Protein AF-A0A1I7JHZ3-F1 (afdb_monomer_lite)

Sequence (194 aa):
MNTFQPGDYYEDCFFHPCLCVAVDGEGGLTGISLIDGSSPRSCDIVRCGVRKLTLDEVILWKKKGPQNADHPWTPLPDKQWWWPRPVEGLNPAIALEFLFESSLNYLRNFAKAQLGDRIIGWYAAAGNFNDTGPGSPAEVSYQVRGSAASGSVRVEAVKEGRLWPIQSIHLTLEGRNEPLVFEGEKVRGCGRAG

Secondary structure (DSSP, 8-state):
-----TT-EEE-TT--EEEEEEE-TTSEEEEEETTT----EEEETTTS--EEE-HHHHHHHHHH--S---STTPPPGGG-TTS--SSTT--HHHHHHHHHHHHHHHHHHHTHHHH-SS-EEEESSPPEE--SSTT-EEEEEEEEE-SS-EEEEEEEEE-BTTB--EEEEEEEETT-SS-EEEEEEEE-------

Structure (mmCIF, N/CA/C/O backbone):
data_AF-A0A1I7JHZ3-F1
#
_entry.id   AF-A0A1I7JHZ3-F1
#
loop_
_atom_site.group_PDB
_atom_site.id
_atom_site.type_symbol
_atom_site.label_atom_id
_atom_site.label_alt_id
_atom_site.label_comp_id
_atom_site.label_asym_id
_atom_site.label_entity_id
_atom_site.label_seq_id
_atom_site.pdbx_PDB_ins_code
_atom_site.Cartn_x
_atom_site.Cartn_y
_atom_site.Cartn_z
_atom_site.occupancy
_atom_site.B_iso_or_equiv
_atom_site.auth_seq_id
_atom_site.auth_comp_id
_atom_site.auth_asym_id
_atom_site.auth_atom_id
_atom_site.pdbx_PDB_model_num
ATOM 1 N N . MET A 1 1 ? 30.077 4.891 -23.751 1.00 49.84 1 MET A N 1
ATOM 2 C CA . MET A 1 1 ? 29.010 5.167 -22.766 1.00 49.84 1 MET A CA 1
ATOM 3 C C . MET A 1 1 ? 27.763 4.454 -23.254 1.00 49.84 1 MET A C 1
ATOM 5 O O . MET A 1 1 ? 27.477 4.567 -24.438 1.00 49.84 1 MET A O 1
ATOM 9 N N . ASN A 1 2 ? 27.090 3.669 -22.410 1.00 57.28 2 ASN A N 1
ATOM 10 C CA . ASN A 1 2 ? 25.827 3.037 -22.799 1.00 57.28 2 ASN A CA 1
ATOM 11 C C . ASN A 1 2 ? 24.750 4.121 -22.870 1.00 57.28 2 ASN A C 1
ATOM 13 O O . ASN A 1 2 ? 24.298 4.610 -21.840 1.00 57.28 2 ASN A O 1
ATOM 17 N N . THR A 1 3 ? 24.396 4.525 -24.085 1.00 84.75 3 THR A N 1
ATOM 18 C CA . THR A 1 3 ? 23.360 5.525 -24.344 1.00 84.75 3 THR A CA 1
ATOM 19 C C . THR A 1 3 ? 21.977 4.926 -24.068 1.00 84.75 3 THR A C 1
ATOM 21 O O . THR A 1 3 ? 21.719 3.765 -24.408 1.00 84.75 3 THR A O 1
ATOM 24 N N . PHE A 1 4 ? 21.100 5.708 -23.438 1.00 92.75 4 PHE A N 1
ATOM 25 C CA . PHE A 1 4 ? 19.679 5.389 -23.294 1.00 92.75 4 PHE A CA 1
ATOM 26 C C . PHE A 1 4 ? 18.882 5.989 -24.452 1.00 92.75 4 PHE A C 1
ATOM 28 O O . PHE A 1 4 ? 19.218 7.062 -24.952 1.00 92.75 4 PHE A O 1
ATOM 35 N N . GLN A 1 5 ? 17.811 5.313 -24.846 1.00 94.88 5 GLN A N 1
ATOM 36 C CA . GLN A 1 5 ? 16.835 5.788 -25.821 1.00 94.88 5 GLN A CA 1
ATOM 37 C C . GLN A 1 5 ? 15.427 5.284 -25.465 1.00 94.88 5 GLN A C 1
ATOM 39 O O . GLN A 1 5 ? 15.298 4.283 -24.752 1.00 94.88 5 GLN A O 1
ATOM 44 N N . PRO A 1 6 ? 14.359 5.925 -25.977 1.00 96.62 6 PRO A N 1
ATOM 45 C CA . PRO A 1 6 ? 13.008 5.390 -25.848 1.00 96.62 6 PRO A CA 1
ATOM 46 C C . PRO A 1 6 ? 12.933 3.923 -26.295 1.00 96.62 6 PRO A C 1
ATOM 48 O O . PRO A 1 6 ? 13.485 3.550 -27.331 1.00 96.62 6 PRO A O 1
ATOM 51 N N . GLY A 1 7 ? 12.259 3.092 -25.501 1.00 96.50 7 GLY A N 1
ATOM 52 C CA . GLY A 1 7 ? 12.192 1.639 -25.684 1.00 96.50 7 GLY A CA 1
ATOM 53 C C . GLY A 1 7 ? 13.202 0.842 -24.853 1.00 96.50 7 GLY A C 1
ATOM 54 O O . GLY A 1 7 ? 13.005 -0.358 -24.666 1.00 96.50 7 GLY A O 1
ATOM 55 N N . ASP A 1 8 ? 14.245 1.480 -24.315 1.00 96.75 8 ASP A N 1
ATOM 56 C CA . ASP A 1 8 ? 15.147 0.828 -23.366 1.00 96.75 8 ASP A CA 1
ATOM 57 C C . ASP A 1 8 ? 14.474 0.577 -22.013 1.00 96.75 8 ASP A C 1
ATOM 59 O O . ASP A 1 8 ? 13.560 1.295 -21.600 1.00 96.75 8 ASP A O 1
ATOM 63 N N . TYR A 1 9 ? 14.995 -0.403 -21.277 1.00 96.25 9 TYR A N 1
ATOM 64 C CA . TYR A 1 9 ? 14.607 -0.657 -19.896 1.00 96.25 9 TYR A CA 1
ATOM 65 C C . TYR A 1 9 ? 15.661 -0.142 -18.925 1.00 96.25 9 TYR A C 1
ATOM 67 O O . TYR A 1 9 ? 16.864 -0.246 -19.186 1.00 96.25 9 TYR A O 1
ATOM 75 N N . TYR A 1 10 ? 15.220 0.378 -17.784 1.00 93.81 10 TYR A N 1
ATOM 76 C CA . TYR A 1 10 ? 16.121 0.838 -16.733 1.00 93.81 10 TYR A CA 1
ATOM 77 C C . TYR A 1 10 ? 15.567 0.587 -15.335 1.00 93.81 10 TYR A C 1
ATOM 79 O O . TYR A 1 10 ? 14.360 0.489 -15.141 1.00 93.81 10 TYR 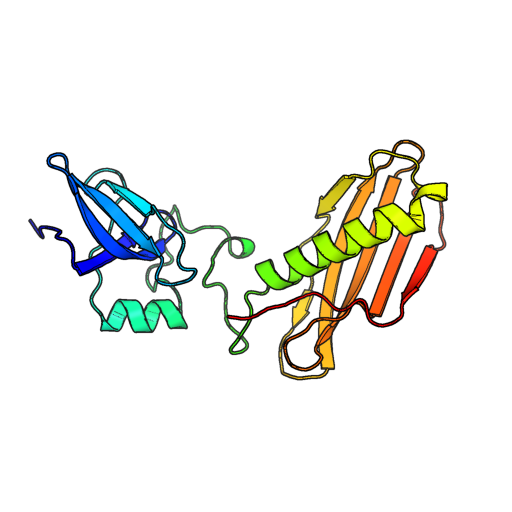A O 1
ATOM 87 N N . GLU A 1 11 ? 16.467 0.469 -14.368 1.00 91.06 11 GLU A N 1
ATOM 88 C CA . GLU A 1 11 ? 16.164 0.564 -12.946 1.00 91.06 11 GLU A CA 1
ATOM 89 C C . GLU A 1 11 ? 16.156 2.034 -12.537 1.00 91.06 11 GLU A C 1
ATOM 91 O O . GLU A 1 11 ? 17.136 2.742 -12.783 1.00 91.06 11 GLU A O 1
ATOM 96 N N . ASP A 1 12 ? 15.066 2.488 -11.923 1.00 90.00 12 ASP A N 1
ATOM 97 C CA . ASP A 1 12 ? 14.986 3.832 -11.357 1.00 90.00 12 ASP A CA 1
ATOM 98 C C . ASP A 1 12 ? 15.482 3.899 -9.902 1.00 90.00 12 ASP A C 1
ATOM 100 O O . ASP A 1 12 ? 15.822 2.890 -9.287 1.00 90.00 12 ASP A O 1
ATOM 104 N N . CYS A 1 13 ? 15.511 5.097 -9.317 1.00 85.00 13 CYS A N 1
ATOM 105 C CA . CYS A 1 13 ? 15.991 5.308 -7.947 1.00 85.00 13 CYS A CA 1
ATOM 106 C C . CYS A 1 13 ? 15.116 4.671 -6.847 1.00 85.00 13 CYS A C 1
ATOM 108 O O . CYS A 1 13 ? 15.518 4.649 -5.685 1.00 85.00 13 CYS A O 1
ATOM 110 N N . PHE A 1 14 ? 13.945 4.136 -7.198 1.00 81.12 14 PHE A N 1
ATOM 111 C CA . PHE A 1 14 ? 13.089 3.335 -6.320 1.00 81.12 14 PHE A CA 1
ATOM 112 C C . PHE A 1 14 ? 13.164 1.842 -6.664 1.00 81.12 14 PHE A C 1
ATOM 114 O O . PHE A 1 14 ? 12.346 1.049 -6.191 1.00 81.12 14 PHE A O 1
ATOM 121 N N . PHE A 1 15 ? 14.159 1.453 -7.462 1.00 84.88 15 PHE A N 1
ATOM 122 C CA . PHE A 1 15 ? 14.419 0.097 -7.915 1.00 84.88 15 PHE A CA 1
ATOM 123 C C . PHE A 1 15 ? 13.296 -0.491 -8.779 1.00 84.88 15 PHE A C 1
ATOM 125 O O . PHE A 1 15 ? 13.174 -1.708 -8.886 1.00 84.88 15 PHE A O 1
ATOM 132 N N . HIS A 1 16 ? 12.426 0.325 -9.382 1.00 88.88 16 HIS A N 1
ATOM 133 C CA . HIS A 1 16 ? 11.423 -0.180 -10.319 1.00 88.88 16 HIS A CA 1
ATOM 134 C C . HIS A 1 16 ? 12.082 -0.463 -11.676 1.00 88.88 16 HIS A C 1
ATOM 136 O O . HIS A 1 16 ? 12.762 0.418 -12.210 1.00 88.88 16 HIS A O 1
ATOM 142 N N . PRO A 1 17 ? 11.828 -1.627 -12.307 1.00 92.56 17 PRO A N 1
ATOM 143 C CA . PRO A 1 17 ? 12.058 -1.769 -13.735 1.00 92.56 17 PRO A CA 1
ATOM 144 C C . PRO A 1 17 ? 11.090 -0.850 -14.488 1.00 92.56 17 PRO A C 1
ATOM 146 O O . PRO A 1 17 ? 9.870 -0.962 -14.351 1.00 92.56 17 PRO A O 1
ATOM 149 N N . CYS A 1 18 ? 11.635 0.050 -15.292 1.00 95.12 18 CYS A N 1
ATOM 150 C CA . CYS A 1 18 ? 10.903 1.059 -16.038 1.00 95.12 18 CYS A CA 1
ATOM 151 C C . CYS A 1 18 ? 11.148 0.909 -17.542 1.00 95.12 18 CYS A C 1
ATOM 153 O O . CYS A 1 18 ? 12.258 0.593 -17.970 1.00 95.12 18 CYS A O 1
ATOM 155 N N . LEU A 1 19 ? 10.116 1.167 -18.346 1.00 97.31 19 LEU A N 1
ATOM 156 C CA . LEU A 1 19 ? 10.240 1.399 -19.785 1.00 97.31 19 LEU A CA 1
ATOM 157 C C . LEU A 1 19 ? 10.564 2.875 -20.015 1.00 97.31 19 LEU A C 1
ATOM 159 O O . LEU A 1 19 ? 9.779 3.736 -19.621 1.00 97.31 19 LEU A O 1
ATOM 163 N N . CYS A 1 20 ? 11.687 3.172 -20.662 1.00 97.06 20 CYS A N 1
ATOM 164 C CA . CYS A 1 20 ? 12.043 4.525 -21.070 1.00 97.06 20 CYS A CA 1
ATOM 165 C C . CYS A 1 20 ? 11.137 4.988 -22.216 1.00 97.06 20 CYS A C 1
ATOM 167 O O . CYS A 1 20 ? 11.019 4.313 -23.239 1.00 97.06 20 CYS A O 1
ATOM 169 N N . VAL A 1 21 ? 10.512 6.152 -22.050 1.00 97.69 21 VAL A N 1
ATOM 170 C CA . VAL A 1 21 ? 9.652 6.777 -23.066 1.00 97.69 21 VAL A CA 1
ATOM 171 C C . VAL A 1 21 ? 10.238 8.074 -23.617 1.00 97.69 21 VAL A C 1
ATOM 173 O O . VAL A 1 21 ? 9.894 8.463 -24.729 1.00 97.69 21 VAL A O 1
ATOM 176 N N . ALA A 1 22 ? 11.143 8.726 -22.882 1.00 96.25 22 ALA A N 1
ATOM 177 C CA . ALA A 1 22 ? 11.872 9.899 -23.351 1.00 96.25 22 ALA A CA 1
ATOM 178 C C . ALA A 1 22 ? 13.244 10.015 -22.673 1.00 96.25 22 ALA A C 1
ATOM 180 O O . ALA A 1 22 ? 13.414 9.601 -21.522 1.00 96.25 22 ALA A O 1
ATOM 181 N N . VAL A 1 23 ? 14.190 10.616 -23.396 1.00 95.06 23 VAL A N 1
ATOM 182 C CA . VAL A 1 23 ? 15.521 11.003 -22.912 1.00 95.06 23 VAL A CA 1
ATOM 183 C C . VAL A 1 23 ? 15.755 12.451 -23.332 1.00 95.06 23 VAL A C 1
ATOM 185 O O . VAL A 1 23 ? 15.556 12.775 -24.505 1.00 95.06 23 VAL A O 1
ATOM 188 N N . ASP A 1 24 ? 16.123 13.321 -22.396 1.00 92.19 24 ASP A N 1
ATOM 189 C CA . ASP A 1 24 ? 16.470 14.710 -22.701 1.00 92.19 24 ASP A CA 1
ATOM 190 C C . ASP A 1 24 ? 17.963 14.883 -23.043 1.00 92.19 24 ASP A C 1
ATOM 192 O O . ASP A 1 24 ? 18.763 13.948 -22.971 1.00 92.19 24 ASP A O 1
ATOM 196 N N . GLY A 1 25 ? 18.340 16.096 -23.460 1.00 87.12 25 GLY A N 1
ATOM 197 C CA . GLY A 1 25 ? 19.713 16.415 -23.862 1.00 87.12 25 GLY A CA 1
ATOM 198 C C . GLY A 1 25 ? 20.727 16.469 -22.714 1.00 87.12 25 GLY A C 1
ATOM 199 O O . GLY A 1 25 ? 21.926 16.506 -22.985 1.00 87.12 25 GLY A O 1
ATOM 200 N N . GLU A 1 26 ? 20.275 16.467 -21.458 1.00 88.44 26 GLU A N 1
ATOM 201 C CA . GLU A 1 26 ? 21.122 16.525 -20.260 1.00 88.44 26 GLU A CA 1
ATOM 202 C C . GLU A 1 26 ? 21.284 15.151 -19.588 1.00 88.44 26 GLU A C 1
ATOM 204 O O . GLU A 1 26 ? 22.097 14.999 -18.677 1.00 88.44 26 GLU A O 1
ATOM 209 N N . GLY A 1 27 ? 20.577 14.127 -20.079 1.00 87.50 27 GLY A N 1
ATOM 210 C CA . GLY A 1 27 ? 20.618 12.767 -19.546 1.00 87.50 27 GLY A CA 1
ATOM 211 C C . GLY A 1 27 ? 19.488 12.448 -18.565 1.00 87.50 27 GLY A C 1
ATOM 212 O O . GLY A 1 27 ? 19.557 11.435 -17.865 1.00 87.50 27 GLY A O 1
ATOM 213 N N . GLY A 1 28 ? 18.443 13.272 -18.519 1.00 93.31 28 GLY A N 1
ATOM 214 C CA . GLY A 1 28 ? 17.194 12.965 -17.841 1.00 93.31 28 GLY A CA 1
ATOM 215 C C . GLY A 1 28 ? 16.392 11.914 -18.606 1.00 93.31 28 GLY A C 1
ATOM 216 O O . GLY A 1 28 ? 16.159 12.005 -19.811 1.00 93.31 28 GLY A O 1
ATOM 217 N N . LEU A 1 29 ? 15.965 10.887 -17.884 1.00 95.38 29 LEU A N 1
ATOM 218 C CA . LEU A 1 29 ? 15.098 9.811 -18.333 1.00 95.38 29 LEU A CA 1
ATOM 219 C C . LEU A 1 29 ? 13.681 10.061 -17.834 1.00 95.38 29 LEU A C 1
ATOM 221 O O . LEU A 1 29 ? 13.464 10.366 -16.661 1.00 95.38 29 LEU A O 1
ATOM 225 N N . THR A 1 30 ? 12.710 9.840 -18.712 1.00 96.19 30 THR A N 1
ATOM 226 C CA . THR A 1 30 ? 11.304 9.677 -18.341 1.00 96.19 30 THR A CA 1
ATOM 227 C C . THR A 1 30 ? 10.868 8.267 -18.696 1.00 96.19 30 THR A C 1
ATOM 229 O O . THR A 1 30 ? 11.100 7.808 -19.818 1.00 96.19 30 THR A O 1
ATOM 232 N N . GLY A 1 31 ? 10.209 7.587 -17.762 1.00 96.31 31 GLY A N 1
ATOM 233 C CA . GLY A 1 31 ? 9.723 6.232 -17.978 1.00 96.31 31 GLY A CA 1
ATOM 234 C C . GLY A 1 31 ? 8.396 5.910 -17.313 1.00 96.31 31 GLY A C 1
ATOM 235 O O . GLY A 1 31 ? 7.788 6.733 -16.628 1.00 96.31 31 GLY A O 1
ATOM 236 N N . ILE A 1 32 ? 7.962 4.676 -17.545 1.00 95.56 32 ILE A N 1
ATOM 237 C CA . ILE A 1 32 ? 6.761 4.069 -16.973 1.00 95.56 32 ILE A CA 1
ATOM 238 C C . ILE A 1 32 ? 7.197 2.840 -16.182 1.00 95.56 32 ILE A C 1
ATOM 240 O O . ILE A 1 32 ? 7.886 1.971 -16.719 1.00 95.56 32 ILE A O 1
ATOM 244 N N . SER A 1 33 ? 6.776 2.747 -14.925 1.00 92.94 33 SER A N 1
ATOM 245 C CA . SER A 1 33 ? 7.031 1.580 -14.082 1.00 92.94 33 SER A CA 1
ATOM 246 C C . SER A 1 33 ? 6.331 0.340 -14.646 1.00 92.94 33 SER A C 1
ATOM 248 O O . SER A 1 33 ? 5.120 0.330 -14.862 1.00 92.94 33 SER A O 1
ATOM 250 N N . LEU A 1 34 ? 7.082 -0.744 -14.840 1.00 90.00 34 LEU A N 1
ATOM 251 C CA . LEU A 1 34 ? 6.558 -2.029 -15.321 1.00 90.00 34 LEU A CA 1
ATOM 252 C C . LEU A 1 34 ? 5.958 -2.897 -14.201 1.00 90.00 34 LEU A C 1
ATOM 254 O O . LEU A 1 34 ? 5.494 -4.017 -14.463 1.00 90.00 34 LEU A O 1
ATOM 258 N N . ILE A 1 35 ? 5.976 -2.385 -12.967 1.00 84.81 35 ILE A N 1
ATOM 259 C CA . ILE A 1 35 ? 5.404 -3.022 -11.778 1.00 84.81 35 ILE A CA 1
ATOM 260 C C . ILE A 1 35 ? 3.952 -2.597 -11.581 1.00 84.81 35 ILE A C 1
ATOM 262 O O . ILE A 1 35 ? 3.077 -3.453 -11.514 1.00 84.81 35 ILE A O 1
ATOM 266 N N . ASP A 1 36 ? 3.705 -1.290 -11.527 1.00 82.75 36 ASP A N 1
ATOM 267 C CA . ASP A 1 36 ? 2.416 -0.693 -11.152 1.00 82.75 36 ASP A CA 1
ATOM 268 C C . ASP A 1 36 ? 1.860 0.290 -12.198 1.00 82.75 36 ASP A C 1
ATOM 270 O O . ASP A 1 36 ? 0.781 0.844 -12.011 1.00 82.75 36 ASP A O 1
ATOM 274 N N . GLY A 1 37 ? 2.581 0.525 -13.300 1.00 86.81 37 GLY A N 1
ATOM 275 C CA . GLY A 1 37 ? 2.173 1.468 -14.342 1.00 86.81 37 GLY A CA 1
ATOM 276 C C . GLY A 1 37 ? 2.347 2.945 -13.976 1.00 86.81 37 GLY A C 1
ATOM 277 O O . GLY A 1 37 ? 1.937 3.801 -14.760 1.00 86.81 37 GLY A O 1
ATOM 278 N N . SER A 1 38 ? 2.946 3.275 -12.823 1.00 83.62 38 SER A N 1
ATOM 279 C CA . SER A 1 38 ? 3.166 4.670 -12.421 1.00 83.62 38 SER A CA 1
ATOM 280 C C . SER A 1 38 ? 4.043 5.427 -13.430 1.00 83.62 38 SER A C 1
ATOM 282 O O . SER A 1 38 ? 5.017 4.895 -13.969 1.00 83.62 38 SER A O 1
ATOM 284 N N . SER A 1 39 ? 3.664 6.676 -13.709 1.00 90.81 39 SER A N 1
ATOM 285 C CA . SER A 1 39 ? 4.286 7.576 -14.686 1.00 90.81 39 SER A CA 1
ATOM 286 C C . SER A 1 39 ? 3.978 9.041 -14.316 1.00 90.81 39 SER A C 1
ATOM 288 O O . SER A 1 39 ? 2.871 9.298 -13.836 1.00 90.81 39 SER A O 1
ATOM 290 N N . PRO A 1 40 ? 4.894 10.005 -14.543 1.00 91.25 40 PRO A N 1
ATOM 291 C CA . PRO A 1 40 ? 6.250 9.810 -15.054 1.00 91.25 40 PRO A CA 1
ATOM 292 C C . PRO A 1 40 ? 7.212 9.312 -13.966 1.00 91.25 40 PRO A C 1
ATOM 294 O O . PRO A 1 40 ? 7.228 9.816 -12.844 1.00 91.25 40 PRO A O 1
ATOM 297 N N . ARG A 1 41 ? 8.056 8.337 -14.313 1.00 90.31 41 ARG A N 1
ATOM 298 C CA . ARG A 1 41 ? 9.219 7.926 -13.513 1.00 90.31 41 ARG A CA 1
ATOM 299 C C . ARG A 1 41 ? 10.433 8.695 -14.015 1.00 90.31 41 ARG A C 1
ATOM 301 O O . ARG A 1 41 ? 11.023 8.317 -15.024 1.00 90.31 41 ARG A O 1
ATOM 308 N N . SER A 1 42 ? 10.767 9.799 -13.356 1.00 91.38 42 SER A N 1
ATOM 309 C CA . SER A 1 42 ? 11.887 10.659 -13.754 1.00 91.38 42 SER A CA 1
ATOM 310 C C . SER A 1 42 ? 13.169 10.292 -13.008 1.00 91.38 42 SER A C 1
ATOM 312 O O . SER A 1 42 ? 13.165 10.187 -11.783 1.00 91.38 42 SER A O 1
ATOM 314 N N . CYS A 1 43 ? 14.268 10.103 -13.736 1.00 92.00 43 CYS A N 1
ATOM 315 C CA . CYS A 1 43 ? 15.600 9.842 -13.180 1.00 92.00 43 CYS A CA 1
ATOM 316 C C . CYS A 1 43 ? 16.687 10.457 -14.058 1.00 92.00 43 CYS A C 1
ATOM 318 O O . CYS A 1 43 ? 16.443 10.759 -15.214 1.00 92.00 43 CYS A O 1
ATOM 320 N N . ASP A 1 44 ? 17.894 10.602 -13.530 1.00 91.19 44 ASP A N 1
ATOM 321 C CA . ASP A 1 44 ? 19.044 11.152 -14.247 1.00 91.19 44 ASP A CA 1
ATOM 322 C C . ASP A 1 44 ? 20.143 10.089 -14.383 1.00 91.19 44 ASP A C 1
ATOM 324 O O . ASP A 1 44 ? 20.470 9.400 -13.409 1.00 91.19 44 ASP A O 1
ATOM 328 N N . ILE A 1 45 ? 20.715 9.957 -15.587 1.00 87.88 45 ILE A N 1
ATOM 329 C CA . ILE A 1 45 ? 21.741 8.949 -15.907 1.00 87.88 45 ILE A CA 1
ATOM 330 C C . ILE A 1 45 ? 22.958 9.036 -14.979 1.00 87.88 45 ILE A C 1
ATOM 332 O O . ILE A 1 45 ? 23.530 8.013 -14.604 1.00 87.88 45 ILE A O 1
ATOM 336 N N . VAL A 1 46 ? 23.351 10.247 -14.596 1.00 83.69 46 VAL A N 1
ATOM 337 C CA . VAL A 1 46 ? 24.563 10.518 -13.821 1.00 83.69 46 VAL A CA 1
ATOM 338 C C . VAL A 1 46 ? 24.269 10.554 -12.323 1.00 83.69 46 VAL A C 1
ATOM 340 O O . VAL A 1 46 ? 25.058 10.049 -11.527 1.00 83.69 46 VAL A O 1
ATOM 343 N N . ARG A 1 47 ? 23.144 11.150 -11.918 1.00 84.56 47 ARG A N 1
ATOM 344 C CA . ARG A 1 47 ? 22.844 11.456 -10.509 1.00 84.56 47 ARG A CA 1
ATOM 345 C C . ARG A 1 47 ? 22.046 10.372 -9.802 1.00 84.56 47 ARG A C 1
ATOM 347 O O . ARG A 1 47 ? 22.156 10.253 -8.586 1.00 84.56 47 ARG A O 1
ATOM 354 N N . CYS A 1 48 ? 21.235 9.606 -10.529 1.00 83.19 48 CYS A N 1
ATOM 355 C CA . CYS A 1 48 ? 20.344 8.613 -9.927 1.00 83.19 48 CYS A CA 1
ATOM 356 C C . CYS A 1 48 ? 20.921 7.194 -9.935 1.00 83.19 48 CYS A C 1
ATOM 358 O O . CYS A 1 48 ? 20.259 6.286 -9.446 1.00 83.19 48 CYS A O 1
ATOM 360 N N . GLY A 1 49 ? 22.125 6.991 -10.486 1.00 78.06 49 GLY A N 1
ATOM 361 C CA . GLY A 1 49 ? 22.743 5.664 -10.566 1.00 78.06 49 GLY A CA 1
ATOM 362 C C . GLY A 1 49 ? 21.916 4.665 -11.380 1.00 78.06 49 GLY A C 1
ATOM 363 O O . GLY A 1 49 ? 21.991 3.466 -11.127 1.00 78.06 49 GLY A O 1
ATOM 364 N N . VAL A 1 50 ? 21.107 5.155 -12.328 1.00 87.81 50 VAL A N 1
ATOM 365 C CA . VAL A 1 50 ? 20.215 4.311 -13.128 1.00 87.81 50 VAL A CA 1
ATOM 366 C C . VAL A 1 50 ? 20.998 3.256 -13.891 1.00 87.81 50 VAL A C 1
ATOM 368 O O . VAL A 1 50 ? 22.041 3.511 -14.501 1.00 87.81 50 VAL A O 1
ATOM 371 N N . ARG A 1 51 ? 20.446 2.047 -13.892 1.00 88.88 51 ARG A N 1
ATOM 372 C CA . ARG A 1 51 ? 21.060 0.892 -14.531 1.00 88.88 51 ARG A CA 1
ATOM 373 C C . ARG A 1 51 ? 20.216 0.448 -15.706 1.00 88.88 51 ARG A C 1
ATOM 375 O O . ARG A 1 51 ? 19.026 0.195 -15.551 1.00 88.88 51 ARG A O 1
ATOM 382 N N . LYS A 1 52 ? 20.830 0.307 -16.880 1.00 92.12 52 LYS A N 1
ATOM 383 C CA . LYS A 1 52 ? 20.154 -0.285 -18.038 1.00 92.12 52 LYS A CA 1
ATOM 3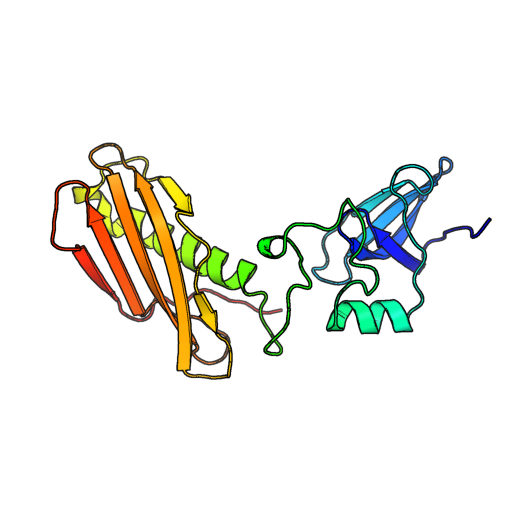84 C C . LYS A 1 52 ? 19.859 -1.759 -17.754 1.00 92.12 52 LYS A C 1
ATOM 386 O O . LYS A 1 52 ? 20.732 -2.472 -17.258 1.00 92.12 52 LYS A O 1
ATOM 391 N N . LEU A 1 53 ? 18.642 -2.189 -18.066 1.00 92.44 53 LEU A N 1
ATOM 392 C CA . LEU A 1 53 ? 18.168 -3.557 -17.878 1.00 92.44 53 LEU A CA 1
ATOM 393 C C . LEU A 1 53 ? 17.984 -4.243 -19.232 1.00 92.44 53 LEU A C 1
ATOM 395 O O . LEU A 1 53 ? 17.593 -3.624 -20.222 1.00 92.44 53 LEU A O 1
ATOM 399 N N . THR A 1 54 ? 18.220 -5.546 -19.261 1.00 93.81 54 THR A N 1
ATOM 400 C CA . THR A 1 54 ? 17.748 -6.427 -20.333 1.00 93.81 54 THR A CA 1
ATOM 401 C C . THR A 1 54 ? 16.281 -6.804 -20.114 1.00 93.81 54 THR A C 1
ATOM 403 O O . THR A 1 54 ? 15.757 -6.713 -19.002 1.00 93.81 54 THR A O 1
ATOM 406 N N . LEU A 1 55 ? 15.604 -7.271 -21.167 1.00 92.19 55 LEU A N 1
ATOM 407 C CA . LEU A 1 55 ? 14.231 -7.773 -21.045 1.00 92.19 55 LEU A CA 1
ATOM 408 C C . LEU A 1 55 ? 14.139 -8.950 -20.056 1.00 92.19 55 LEU A C 1
ATOM 410 O O . LEU A 1 55 ? 13.211 -9.002 -19.249 1.00 92.19 55 LEU A O 1
ATOM 414 N N . ASP A 1 56 ? 15.115 -9.859 -20.076 1.00 91.56 56 ASP A N 1
ATOM 415 C CA . ASP A 1 56 ? 15.158 -11.001 -19.160 1.00 91.56 56 ASP A CA 1
ATOM 416 C C . ASP A 1 56 ? 15.297 -10.550 -17.702 1.00 91.56 56 ASP A C 1
ATOM 418 O O . ASP A 1 56 ? 14.596 -11.061 -16.826 1.00 91.56 56 ASP A O 1
ATOM 422 N N . GLU A 1 57 ? 16.134 -9.542 -17.436 1.00 89.44 57 GLU A N 1
ATOM 423 C CA . GLU A 1 57 ? 16.231 -8.931 -16.108 1.00 89.44 57 GLU A CA 1
ATOM 424 C C . GLU A 1 57 ? 14.923 -8.270 -15.692 1.00 89.44 57 GLU A C 1
ATOM 426 O O . GLU A 1 57 ? 14.480 -8.488 -14.571 1.00 89.44 57 GLU A O 1
ATOM 431 N N . VAL A 1 58 ? 14.261 -7.523 -16.578 1.00 89.50 58 VAL A N 1
ATOM 432 C CA . VAL A 1 58 ? 12.951 -6.920 -16.289 1.00 89.50 58 VAL A CA 1
ATOM 433 C C . VAL A 1 58 ? 11.931 -7.987 -15.903 1.00 89.50 58 VAL A C 1
ATOM 435 O O . VAL A 1 58 ? 11.238 -7.837 -14.897 1.00 89.50 58 VAL A O 1
ATOM 438 N N . ILE A 1 59 ? 11.842 -9.079 -16.668 1.00 85.00 59 ILE A N 1
ATOM 439 C CA . ILE A 1 59 ? 10.924 -10.192 -16.388 1.00 85.00 59 ILE A CA 1
ATOM 440 C C . ILE A 1 59 ? 11.272 -10.850 -15.051 1.00 85.00 59 ILE A C 1
ATOM 442 O O . ILE A 1 59 ? 10.377 -11.153 -14.256 1.00 85.00 59 ILE A O 1
ATOM 446 N N . LEU A 1 60 ? 12.562 -11.062 -14.788 1.00 81.75 60 LEU A N 1
ATOM 447 C CA . LEU A 1 60 ? 13.042 -11.643 -13.542 1.00 81.75 60 LEU A CA 1
ATOM 448 C C . LEU A 1 60 ? 12.738 -10.735 -12.349 1.00 81.75 60 LEU A C 1
ATOM 450 O O . LEU A 1 60 ? 12.223 -11.211 -11.344 1.00 81.75 60 LEU A O 1
ATOM 454 N N . TRP A 1 61 ? 12.992 -9.436 -12.458 1.00 82.81 61 TRP A N 1
ATOM 455 C CA . TRP A 1 61 ? 12.794 -8.446 -11.400 1.00 82.81 61 TRP A CA 1
ATOM 456 C C . TRP A 1 61 ? 11.322 -8.219 -11.125 1.00 82.81 61 TRP A C 1
ATOM 458 O O . TRP A 1 61 ? 10.885 -8.245 -9.973 1.00 82.81 61 TRP A O 1
ATOM 468 N N . LYS A 1 62 ? 10.517 -8.164 -12.188 1.00 76.25 62 LYS A N 1
ATOM 469 C CA . LYS A 1 62 ? 9.065 -8.204 -12.085 1.00 76.25 62 LYS A CA 1
ATOM 470 C C . LYS A 1 62 ? 8.572 -9.449 -11.362 1.00 76.25 62 LYS A C 1
ATOM 472 O O . LYS A 1 62 ? 7.433 -9.400 -10.922 1.00 76.25 62 LYS A O 1
ATOM 477 N N . LYS A 1 63 ? 9.374 -10.507 -11.162 1.00 72.12 63 LYS A N 1
ATOM 478 C CA . LYS A 1 63 ? 9.040 -11.707 -10.363 1.00 72.12 63 LYS A CA 1
ATOM 479 C C . LYS A 1 63 ? 9.758 -11.822 -9.012 1.00 72.12 63 LYS A C 1
ATOM 481 O O . LYS A 1 63 ? 9.177 -12.374 -8.086 1.00 72.12 63 LYS A O 1
ATOM 486 N N . LYS A 1 64 ? 10.993 -11.340 -8.887 1.00 71.38 64 LYS A N 1
ATOM 487 C CA . LYS A 1 64 ? 11.880 -11.615 -7.741 1.00 71.38 64 LYS A CA 1
ATOM 488 C C . LYS A 1 64 ? 12.493 -10.369 -7.096 1.00 71.38 64 LYS A C 1
ATOM 490 O O . LYS A 1 64 ? 13.213 -10.511 -6.118 1.00 71.38 64 LYS A O 1
ATOM 495 N N . GLY A 1 65 ? 12.226 -9.181 -7.637 1.00 76.69 65 GLY A N 1
ATOM 496 C CA . GLY A 1 65 ? 12.904 -7.948 -7.239 1.00 76.69 65 GLY A CA 1
ATOM 497 C C . GLY A 1 65 ? 14.303 -7.768 -7.830 1.00 76.69 65 GLY A C 1
ATOM 498 O O . GLY A 1 65 ? 14.822 -8.687 -8.481 1.00 76.69 65 GLY A O 1
ATOM 499 N N . PRO A 1 66 ? 14.912 -6.590 -7.605 1.00 76.31 66 PRO A N 1
ATOM 500 C CA . PRO A 1 66 ? 16.306 -6.319 -7.920 1.00 76.31 66 PRO A CA 1
ATOM 501 C C . PRO A 1 66 ? 17.220 -7.316 -7.201 1.00 76.31 66 PRO A C 1
ATOM 503 O O . PRO A 1 66 ? 17.079 -7.576 -6.010 1.00 76.31 66 PRO A O 1
ATOM 506 N N . GLN A 1 67 ? 18.159 -7.908 -7.940 1.00 63.56 67 GLN A N 1
ATOM 507 C CA . GLN A 1 67 ? 19.053 -8.953 -7.417 1.00 63.56 67 GLN A CA 1
ATOM 508 C C . GLN A 1 67 ? 20.275 -8.386 -6.668 1.00 63.56 67 GLN A C 1
ATOM 510 O O . GLN A 1 67 ? 20.969 -9.135 -5.992 1.00 63.56 67 GLN A O 1
ATOM 515 N N . ASN A 1 68 ? 20.510 -7.071 -6.746 1.00 64.50 68 ASN A N 1
ATOM 516 C CA . ASN A 1 68 ? 21.609 -6.373 -6.070 1.00 64.50 68 ASN A CA 1
ATOM 517 C C . ASN A 1 68 ? 21.086 -5.555 -4.875 1.00 64.50 68 ASN A C 1
ATOM 519 O O . ASN A 1 68 ? 21.301 -4.349 -4.797 1.00 64.50 68 ASN A O 1
ATOM 523 N N . ALA A 1 69 ? 20.359 -6.201 -3.958 1.00 58.78 69 ALA A N 1
ATOM 524 C CA . ALA A 1 69 ? 19.762 -5.538 -2.793 1.00 58.78 69 ALA A CA 1
ATOM 525 C C . ALA A 1 69 ? 20.786 -5.085 -1.727 1.00 58.78 69 ALA A C 1
ATOM 527 O O . ALA A 1 69 ? 20.409 -4.393 -0.783 1.00 58.78 69 ALA A O 1
ATOM 528 N N . ASP A 1 70 ? 22.077 -5.383 -1.899 1.00 58.09 70 ASP A N 1
ATOM 529 C CA . ASP A 1 70 ? 23.173 -4.924 -1.028 1.00 58.09 70 ASP A CA 1
ATOM 530 C C . ASP A 1 70 ? 23.609 -3.473 -1.331 1.00 58.09 70 ASP A C 1
ATOM 532 O O . ASP A 1 70 ? 24.784 -3.113 -1.236 1.00 58.09 70 ASP A O 1
ATOM 536 N N . HIS A 1 71 ? 22.671 -2.617 -1.740 1.00 62.28 71 HIS A N 1
ATOM 537 C CA . HIS A 1 71 ? 22.922 -1.202 -1.983 1.00 62.28 71 HIS A CA 1
ATOM 538 C C . HIS A 1 71 ? 22.590 -0.380 -0.722 1.00 62.28 71 HIS A C 1
ATOM 540 O O . HIS A 1 71 ? 21.550 -0.603 -0.105 1.00 62.28 71 HIS A O 1
ATOM 546 N N . PRO A 1 72 ? 23.404 0.622 -0.331 1.00 62.22 72 PRO A N 1
ATOM 547 C CA . PRO A 1 72 ? 23.134 1.442 0.858 1.00 62.22 72 PRO A CA 1
ATOM 548 C C . PRO A 1 72 ? 21.816 2.231 0.787 1.00 62.22 72 PRO A C 1
ATOM 550 O O . PRO A 1 72 ? 21.344 2.732 1.803 1.00 62.22 72 PRO A O 1
ATOM 553 N N . TRP A 1 73 ? 21.218 2.327 -0.403 1.00 61.59 73 TRP A N 1
ATOM 554 C CA . TRP A 1 73 ? 19.936 2.988 -0.646 1.00 61.59 73 TRP A CA 1
ATOM 555 C C . TRP A 1 73 ? 18.764 2.012 -0.813 1.00 61.59 73 TRP A C 1
ATOM 557 O O . TRP A 1 73 ? 17.667 2.441 -1.161 1.00 61.59 73 TRP A O 1
ATOM 567 N N . THR A 1 74 ? 18.975 0.710 -0.590 1.00 65.06 74 THR A N 1
ATOM 568 C CA . THR A 1 74 ? 17.899 -0.285 -0.593 1.00 65.06 74 THR A CA 1
ATOM 569 C C . THR A 1 74 ? 16.842 0.107 0.451 1.00 65.06 74 THR A C 1
ATOM 571 O O . THR A 1 74 ? 17.192 0.303 1.619 1.00 65.06 74 THR A O 1
ATOM 574 N N . PRO A 1 75 ? 15.554 0.242 0.075 1.00 62.19 75 PRO A N 1
ATOM 575 C CA . PRO A 1 75 ? 14.494 0.579 1.013 1.00 62.19 75 PRO A CA 1
ATOM 576 C C . PRO A 1 75 ? 14.413 -0.451 2.140 1.00 62.19 75 PRO A C 1
ATOM 578 O O . PRO A 1 75 ? 14.740 -1.624 1.944 1.00 62.19 75 PRO A O 1
ATOM 581 N N . LEU A 1 76 ? 13.926 -0.029 3.310 1.00 57.41 76 LEU A N 1
ATOM 582 C CA . LEU A 1 76 ? 13.582 -0.963 4.383 1.00 57.41 76 LEU A CA 1
ATOM 583 C C . LEU A 1 76 ? 12.647 -2.067 3.844 1.00 57.41 76 LEU A C 1
ATOM 585 O O . LEU A 1 76 ? 11.862 -1.783 2.937 1.00 57.41 76 LEU A O 1
ATOM 589 N N . PRO A 1 77 ? 12.719 -3.303 4.370 1.00 59.88 77 PRO A N 1
ATOM 590 C CA . PRO A 1 77 ? 11.902 -4.438 3.932 1.00 59.88 77 PRO A CA 1
ATOM 591 C C . PRO A 1 77 ? 10.425 -4.139 3.634 1.00 59.88 77 PRO A C 1
ATOM 593 O O . PRO A 1 77 ? 9.893 -4.562 2.615 1.00 59.88 77 PRO A O 1
ATOM 596 N N . ASP A 1 78 ? 9.777 -3.350 4.485 1.00 51.81 78 ASP A N 1
ATOM 597 C CA . ASP A 1 78 ? 8.373 -2.932 4.399 1.00 51.81 78 ASP A CA 1
ATOM 598 C C . ASP A 1 78 ? 8.078 -1.918 3.277 1.00 51.81 78 ASP A C 1
ATOM 600 O O . ASP A 1 78 ? 6.922 -1.688 2.932 1.00 51.81 78 ASP A O 1
ATOM 604 N N . LYS A 1 79 ? 9.119 -1.328 2.685 1.00 57.41 79 LYS A N 1
ATOM 605 C CA . LYS A 1 79 ? 9.055 -0.350 1.587 1.00 57.41 79 LYS A CA 1
ATOM 606 C C . LYS A 1 79 ? 9.533 -0.911 0.251 1.00 57.41 79 LYS A C 1
ATOM 608 O O . LYS A 1 79 ? 9.520 -0.205 -0.756 1.00 57.41 79 LYS A O 1
ATOM 613 N N . GLN A 1 80 ? 9.976 -2.164 0.228 1.00 70.50 80 GLN A N 1
ATOM 614 C CA . GLN A 1 80 ? 10.388 -2.835 -0.995 1.00 70.50 80 GLN A CA 1
ATOM 615 C C . GLN A 1 80 ? 9.144 -3.345 -1.722 1.00 70.50 80 GLN A C 1
ATOM 617 O O . GLN A 1 80 ? 8.468 -4.254 -1.243 1.00 70.50 80 GLN A O 1
ATOM 622 N N . TRP A 1 81 ? 8.871 -2.835 -2.929 1.00 69.44 81 TRP A N 1
ATOM 623 C CA . TRP A 1 81 ? 7.792 -3.379 -3.774 1.00 69.44 81 TRP A CA 1
ATOM 624 C C . TRP A 1 81 ? 8.015 -4.868 -4.124 1.00 69.44 81 TRP A C 1
ATOM 626 O O . TRP A 1 81 ? 7.102 -5.544 -4.597 1.00 69.44 81 TRP A O 1
ATOM 636 N N . TRP A 1 82 ? 9.228 -5.379 -3.879 1.00 71.44 82 TRP A N 1
ATOM 637 C CA . TRP A 1 82 ? 9.685 -6.739 -4.146 1.00 71.44 82 TRP A CA 1
ATOM 638 C C . TRP A 1 82 ? 9.927 -7.617 -2.908 1.00 71.44 82 TRP A C 1
ATOM 640 O O . TRP A 1 82 ? 10.440 -8.729 -3.067 1.00 71.44 82 TRP A O 1
ATOM 650 N N . TRP A 1 83 ? 9.566 -7.157 -1.703 1.00 58.41 83 TRP A N 1
ATOM 651 C CA . TRP A 1 83 ? 9.570 -7.987 -0.487 1.00 58.41 83 TRP A CA 1
ATOM 652 C C . TRP A 1 83 ? 8.794 -9.302 -0.737 1.00 58.41 83 TRP A C 1
ATOM 654 O O . TRP A 1 83 ? 7.888 -9.297 -1.581 1.00 58.41 83 TRP A O 1
ATOM 664 N N . PRO A 1 84 ? 9.187 -10.453 -0.136 1.00 51.06 84 PRO A N 1
ATOM 665 C CA . PRO A 1 84 ? 9.005 -11.759 -0.744 1.00 51.06 84 PRO A CA 1
ATOM 666 C C . PRO A 1 84 ? 7.545 -12.006 -1.082 1.00 51.06 84 PRO A C 1
ATOM 668 O O . PRO A 1 84 ? 6.639 -11.660 -0.328 1.00 51.06 84 PRO A O 1
ATOM 671 N N . ARG A 1 85 ? 7.348 -12.622 -2.246 1.00 50.50 85 ARG A N 1
ATOM 672 C CA . ARG A 1 85 ? 6.048 -13.053 -2.748 1.00 50.50 85 ARG A CA 1
ATOM 673 C C . ARG A 1 85 ? 5.808 -14.478 -2.277 1.00 50.50 85 ARG A C 1
ATOM 675 O O . ARG A 1 85 ? 6.273 -15.397 -2.951 1.00 50.50 85 ARG A O 1
ATOM 682 N N . PRO A 1 86 ? 5.113 -14.705 -1.152 1.00 42.25 86 PRO A N 1
ATOM 683 C CA . PRO A 1 86 ? 4.680 -16.051 -0.824 1.00 42.25 86 PRO A CA 1
ATOM 684 C C . PRO A 1 86 ? 3.659 -16.565 -1.852 1.00 42.25 86 PRO A C 1
ATOM 686 O O . PRO A 1 86 ? 3.596 -17.771 -2.065 1.00 42.25 86 PRO A O 1
ATOM 689 N N . VAL A 1 87 ? 2.908 -15.691 -2.546 1.00 49.47 87 VAL A N 1
ATOM 690 C CA . VAL A 1 87 ? 1.870 -16.095 -3.513 1.00 49.47 87 VAL A CA 1
ATOM 691 C C . VAL A 1 87 ? 1.697 -15.061 -4.631 1.00 49.47 87 VAL A C 1
ATOM 693 O O . VAL A 1 87 ? 1.912 -13.862 -4.449 1.00 49.47 87 VAL A O 1
ATOM 696 N N . GLU A 1 88 ? 1.295 -15.535 -5.808 1.00 44.38 88 GLU A N 1
ATOM 697 C CA . GLU A 1 88 ? 0.788 -14.728 -6.916 1.00 44.38 88 GLU A CA 1
ATOM 698 C C . GLU A 1 88 ? -0.418 -13.880 -6.451 1.00 44.38 88 GLU A C 1
ATOM 700 O O . GLU A 1 88 ? -1.491 -14.417 -6.180 1.00 44.38 88 GLU A O 1
ATOM 705 N N . GLY A 1 89 ? -0.256 -12.552 -6.356 1.00 49.66 89 GLY A N 1
ATOM 706 C CA . GLY A 1 89 ? -1.401 -11.638 -6.465 1.00 49.66 89 GLY A CA 1
ATOM 707 C C . GLY A 1 89 ? -1.548 -10.458 -5.501 1.00 49.66 89 GLY A C 1
ATOM 708 O O . GLY A 1 89 ? -2.391 -9.621 -5.798 1.00 49.66 89 GLY A O 1
ATOM 709 N N . LEU A 1 90 ? -0.787 -10.295 -4.413 1.00 52.97 90 LEU A N 1
ATOM 710 C CA . LEU A 1 90 ? -0.886 -9.060 -3.610 1.00 52.97 90 LEU A CA 1
ATOM 711 C C . LEU A 1 90 ? 0.387 -8.772 -2.807 1.00 52.97 90 LEU A C 1
ATOM 713 O O . LEU A 1 90 ? 0.926 -9.656 -2.148 1.00 52.97 90 LEU A O 1
ATOM 717 N N . ASN A 1 91 ? 0.849 -7.519 -2.846 1.00 60.38 91 ASN A N 1
ATOM 718 C CA . ASN A 1 91 ? 1.887 -7.023 -1.943 1.00 60.38 91 ASN A CA 1
ATOM 719 C C . ASN A 1 91 ? 1.297 -6.963 -0.516 1.00 60.38 91 ASN A C 1
ATOM 721 O O . ASN A 1 91 ? 0.281 -6.284 -0.338 1.00 60.38 91 ASN A O 1
ATOM 725 N N . PRO A 1 92 ? 1.903 -7.624 0.491 1.00 64.25 92 PRO A N 1
ATOM 726 C CA . PRO A 1 92 ? 1.453 -7.561 1.881 1.00 64.25 92 PRO A CA 1
ATOM 727 C C . PRO A 1 92 ? 1.291 -6.131 2.399 1.00 64.25 92 PRO A C 1
ATOM 729 O O . PRO A 1 92 ? 0.311 -5.844 3.075 1.00 64.25 92 PRO A O 1
ATOM 732 N N . ALA A 1 93 ? 2.193 -5.216 2.033 1.00 64.75 93 ALA A N 1
ATOM 733 C CA . ALA A 1 93 ? 2.101 -3.813 2.428 1.00 64.75 93 ALA A CA 1
ATOM 734 C C . ALA A 1 93 ? 0.838 -3.155 1.855 1.00 64.75 93 ALA A C 1
ATOM 736 O O . ALA A 1 93 ? 0.099 -2.508 2.587 1.00 64.75 93 ALA A O 1
ATOM 737 N N . ILE A 1 94 ? 0.534 -3.412 0.578 1.00 69.06 94 ILE A N 1
ATOM 738 C CA . ILE A 1 94 ? -0.688 -2.920 -0.071 1.00 69.06 94 ILE A CA 1
ATOM 739 C C . ILE A 1 94 ? -1.929 -3.529 0.592 1.00 69.06 94 ILE A C 1
ATOM 741 O O . ILE A 1 94 ? -2.893 -2.820 0.863 1.00 69.06 94 ILE A O 1
ATOM 745 N N . ALA A 1 95 ? -1.922 -4.832 0.885 1.00 72.44 95 ALA A N 1
ATOM 746 C CA . ALA A 1 95 ? -3.042 -5.495 1.549 1.00 72.44 95 ALA A CA 1
ATOM 747 C C . ALA A 1 95 ? -3.301 -4.921 2.951 1.00 72.44 95 ALA A C 1
ATOM 749 O O . ALA A 1 95 ? -4.442 -4.624 3.298 1.00 72.44 95 ALA A O 1
ATOM 750 N N . LEU A 1 96 ? -2.240 -4.740 3.741 1.00 78.50 96 LEU A N 1
ATOM 751 C CA . LEU A 1 96 ? -2.309 -4.171 5.084 1.00 78.50 96 LEU A CA 1
ATOM 752 C C . LEU A 1 96 ? -2.740 -2.699 5.056 1.00 78.50 96 LEU A C 1
ATOM 754 O O . LEU A 1 96 ? -3.533 -2.292 5.901 1.00 78.50 96 LEU A O 1
ATOM 758 N N . GLU A 1 97 ? -2.299 -1.931 4.058 1.00 79.38 97 GLU A N 1
ATOM 759 C CA . GLU A 1 97 ? -2.730 -0.548 3.847 1.00 79.38 97 GLU A CA 1
ATOM 760 C C . GLU A 1 97 ? -4.206 -0.452 3.464 1.00 79.38 97 GLU A C 1
ATOM 762 O O . GLU A 1 97 ? -4.948 0.336 4.051 1.00 79.38 97 GLU A O 1
ATOM 767 N N . PHE A 1 98 ? -4.678 -1.324 2.571 1.00 79.81 98 PHE A N 1
ATOM 768 C CA . PHE A 1 98 ? -6.104 -1.423 2.270 1.00 79.81 98 PHE A CA 1
ATOM 769 C C . PHE A 1 98 ? -6.931 -1.799 3.496 1.00 79.81 98 PHE A C 1
ATOM 771 O O . PHE A 1 98 ? -8.016 -1.240 3.684 1.00 79.81 98 PHE A O 1
ATOM 778 N N . LEU A 1 99 ? -6.447 -2.734 4.319 1.00 84.88 99 LEU A N 1
ATOM 779 C CA . LEU A 1 99 ? -7.119 -3.118 5.558 1.00 84.88 99 LEU A CA 1
ATOM 780 C C . LEU A 1 99 ? -7.195 -1.940 6.527 1.00 84.88 99 LEU A C 1
ATOM 782 O O . LEU A 1 99 ? -8.288 -1.656 7.010 1.00 84.88 99 LEU A O 1
ATOM 786 N N . PHE A 1 100 ? -6.088 -1.224 6.735 1.00 87.56 100 PHE A N 1
ATOM 787 C CA . PHE A 1 100 ? -6.022 -0.025 7.572 1.00 87.56 100 PHE A CA 1
ATOM 788 C C . PHE A 1 100 ? -6.993 1.071 7.109 1.00 87.56 100 PHE A C 1
ATOM 790 O O . PHE A 1 100 ? -7.790 1.567 7.904 1.00 87.56 100 PHE A O 1
ATOM 797 N N . GLU A 1 101 ? -6.973 1.440 5.827 1.00 86.56 101 GLU A N 1
ATOM 798 C CA . GLU A 1 101 ? -7.837 2.506 5.307 1.00 86.56 101 GLU A CA 1
ATOM 799 C C . GLU A 1 101 ? -9.317 2.107 5.340 1.00 86.56 101 GLU A C 1
ATOM 801 O O . GLU A 1 101 ? -10.186 2.899 5.723 1.00 86.56 101 GLU A O 1
ATOM 806 N N . SER A 1 102 ? -9.625 0.857 4.980 1.00 87.44 102 SER A N 1
ATOM 807 C CA . SER A 1 102 ? -11.000 0.348 5.001 1.00 87.44 102 SER A CA 1
ATOM 808 C C . SER A 1 102 ? -11.548 0.305 6.425 1.00 87.44 102 SER A C 1
ATOM 810 O O . SER A 1 102 ? -12.668 0.764 6.669 1.00 87.44 102 SER A O 1
ATOM 812 N N . SER A 1 103 ? -10.758 -0.189 7.382 1.00 89.69 103 SER A N 1
ATOM 813 C CA . SER A 1 103 ? -11.168 -0.266 8.781 1.00 89.69 103 SER A CA 1
ATOM 814 C C . SER A 1 103 ? -11.258 1.111 9.431 1.00 89.69 103 SER A C 1
ATOM 816 O O . SER A 1 103 ? -12.192 1.356 10.190 1.00 89.69 103 SER A O 1
ATOM 818 N N . LEU A 1 104 ? -10.356 2.045 9.117 1.00 90.06 104 LEU A N 1
ATOM 819 C CA . LEU A 1 104 ? -10.405 3.412 9.637 1.00 90.06 104 LEU A CA 1
ATOM 820 C C . LEU A 1 104 ? -11.631 4.171 9.115 1.00 90.06 104 LEU A C 1
ATOM 822 O O . LEU A 1 104 ? -12.305 4.857 9.887 1.00 90.06 104 LEU A O 1
ATOM 826 N N . ASN A 1 105 ? -11.966 4.019 7.832 1.00 88.88 105 ASN A N 1
ATOM 827 C CA . ASN A 1 105 ? -13.195 4.579 7.267 1.00 88.88 105 ASN A CA 1
ATOM 828 C C . ASN A 1 105 ? -14.448 3.994 7.917 1.00 88.88 105 ASN A C 1
ATOM 830 O O . ASN A 1 105 ? -15.394 4.731 8.197 1.00 88.88 105 ASN A O 1
ATOM 834 N N . TYR A 1 106 ? -14.440 2.697 8.217 1.00 87.25 106 TYR A N 1
ATOM 835 C CA . TYR A 1 106 ? -15.528 2.067 8.954 1.00 87.25 106 TYR A CA 1
ATOM 836 C C . TYR A 1 106 ? -15.648 2.623 10.384 1.00 87.25 106 TYR A C 1
ATOM 838 O O . TYR A 1 106 ? -16.719 3.059 10.816 1.00 87.25 106 TYR A O 1
ATOM 846 N N . LEU A 1 107 ? -14.520 2.694 11.095 1.00 87.81 107 LEU A N 1
ATOM 847 C CA . LEU A 1 107 ? -14.416 3.190 12.466 1.00 87.81 107 LEU A CA 1
ATOM 848 C C . LEU A 1 107 ? -14.912 4.637 12.599 1.00 87.81 107 LEU A C 1
ATOM 850 O O . LEU A 1 107 ? -15.586 4.964 13.575 1.00 87.81 107 LEU A O 1
ATOM 854 N N . ARG A 1 108 ? -14.631 5.492 11.604 1.00 89.12 108 ARG A N 1
ATOM 855 C CA . ARG A 1 108 ? -15.089 6.893 11.554 1.00 89.12 108 ARG A CA 1
ATOM 856 C C . ARG A 1 108 ? -16.607 7.037 11.649 1.00 89.12 108 ARG A C 1
ATOM 858 O O . ARG A 1 108 ? -17.083 8.020 12.210 1.00 89.12 108 ARG A O 1
ATOM 865 N N . ASN A 1 109 ? -17.350 6.068 11.121 1.00 84.56 109 ASN A N 1
ATOM 866 C CA . ASN A 1 109 ? -18.807 6.061 11.181 1.00 84.56 109 ASN A CA 1
ATOM 867 C C . ASN A 1 109 ? -19.308 5.386 12.461 1.00 84.56 109 ASN A C 1
ATOM 869 O O . ASN A 1 109 ? -20.160 5.934 13.156 1.00 84.56 109 ASN A O 1
ATOM 873 N N . PHE A 1 110 ? -18.762 4.213 12.786 1.00 82.56 110 PHE A N 1
ATOM 874 C CA . PHE A 1 110 ? -19.273 3.372 13.867 1.00 82.56 110 PHE A CA 1
ATOM 875 C C . PHE A 1 110 ? -18.895 3.873 15.268 1.00 82.56 110 PHE A C 1
ATOM 877 O O . PHE A 1 110 ? -19.738 3.917 16.160 1.00 82.56 110 PHE A O 1
ATOM 884 N N . ALA A 1 111 ? -17.643 4.288 15.468 1.00 86.50 111 ALA A N 1
ATOM 885 C CA . ALA A 1 111 ? -17.120 4.671 16.780 1.00 86.50 111 ALA A CA 1
ATOM 886 C C . ALA A 1 111 ? -17.179 6.186 17.033 1.00 86.50 111 ALA A C 1
ATOM 888 O O . ALA A 1 111 ? -16.518 6.697 17.941 1.00 86.50 111 ALA A O 1
ATOM 889 N N . LYS A 1 112 ? -17.957 6.929 16.234 1.00 89.44 112 LYS A N 1
ATOM 890 C CA . LYS A 1 112 ? -18.070 8.389 16.350 1.00 89.44 112 LYS A CA 1
ATOM 891 C C . LYS A 1 112 ? -18.561 8.822 17.734 1.00 89.44 112 LYS A C 1
ATOM 893 O O . LYS A 1 112 ? -18.073 9.808 18.276 1.00 89.44 112 LYS A O 1
ATOM 898 N N . ALA A 1 113 ? -19.487 8.072 18.332 1.00 90.25 113 ALA A N 1
ATOM 899 C CA . ALA A 1 113 ? -20.003 8.368 19.668 1.00 90.25 113 ALA A CA 1
ATOM 900 C C . ALA A 1 113 ? -18.932 8.231 20.768 1.00 90.25 113 ALA A C 1
ATOM 902 O O . ALA A 1 113 ? -19.034 8.881 21.805 1.00 90.25 113 ALA A O 1
ATOM 903 N N . GLN A 1 114 ? -17.913 7.396 20.552 1.00 92.69 114 GLN A N 1
ATOM 904 C CA . GLN A 1 114 ? -16.872 7.102 21.534 1.00 92.69 114 GLN A CA 1
ATOM 905 C C . GLN A 1 114 ? -15.599 7.918 21.305 1.00 92.69 114 GLN A C 1
ATOM 907 O O . GLN A 1 114 ? -14.998 8.390 22.264 1.00 92.69 114 GLN A O 1
ATOM 912 N N . LEU A 1 115 ? -15.188 8.093 20.048 1.00 92.31 115 LEU A N 1
ATOM 913 C CA . LEU A 1 115 ? -13.968 8.817 19.683 1.00 92.31 115 LEU A CA 1
ATOM 914 C C . LEU A 1 115 ? -14.223 10.304 19.398 1.00 92.31 115 LEU A C 1
ATOM 916 O O . LEU A 1 115 ? -13.296 11.106 19.498 1.00 92.31 115 LEU A O 1
ATOM 920 N N . GLY A 1 116 ? -15.459 10.699 19.090 1.00 92.31 116 GLY A N 1
ATOM 921 C CA . GLY A 1 116 ? -15.810 12.060 18.690 1.00 92.31 116 GLY A CA 1
ATOM 922 C C . GLY A 1 116 ? -15.539 12.333 17.208 1.00 92.31 116 GLY A C 1
ATOM 923 O O . GLY A 1 116 ? -15.622 11.443 16.362 1.00 92.31 116 GLY A O 1
ATOM 924 N N . ASP A 1 117 ? -15.226 13.586 16.880 1.00 91.62 117 ASP A N 1
ATOM 925 C CA . ASP A 1 117 ? -14.911 14.022 15.519 1.00 91.62 117 ASP A CA 1
ATOM 926 C C . ASP A 1 117 ? -13.405 13.923 15.218 1.00 91.62 117 ASP A C 1
ATOM 928 O O . ASP A 1 117 ? -12.576 13.699 16.102 1.00 91.62 117 ASP A O 1
ATOM 932 N N . ARG A 1 118 ? -13.041 14.137 13.944 1.00 90.50 118 ARG A N 1
ATOM 933 C CA . ARG A 1 118 ? -11.646 14.201 13.458 1.00 90.50 118 ARG A CA 1
ATOM 934 C C . ARG A 1 118 ? -10.819 12.959 13.813 1.00 90.50 118 ARG A C 1
ATOM 936 O O . ARG A 1 118 ? -9.665 13.072 14.214 1.00 90.50 118 ARG A O 1
ATOM 943 N N . ILE A 1 119 ? -11.413 11.783 13.630 1.00 92.25 119 ILE A N 1
ATOM 944 C CA . ILE A 1 119 ? -10.756 10.502 13.892 1.00 92.25 119 ILE A CA 1
ATOM 945 C C . ILE A 1 119 ? -9.610 10.290 12.892 1.00 92.25 119 ILE A C 1
ATOM 947 O O . ILE A 1 119 ? -9.823 10.134 11.681 1.00 92.25 119 ILE A O 1
ATOM 951 N N . ILE A 1 120 ? -8.395 10.275 13.430 1.00 91.81 120 ILE A N 1
ATOM 952 C CA . ILE A 1 120 ? -7.143 9.971 12.735 1.00 91.81 120 ILE A CA 1
ATOM 953 C C . ILE A 1 120 ? -6.570 8.655 13.263 1.00 91.81 120 ILE A C 1
ATOM 955 O O . ILE A 1 120 ? -6.795 8.306 14.423 1.00 91.81 120 ILE A O 1
ATOM 959 N N . GLY A 1 121 ? -5.831 7.936 12.420 1.00 88.81 121 GLY A N 1
ATOM 960 C CA . GLY A 1 121 ? -5.143 6.706 12.799 1.00 88.81 121 GLY A CA 1
ATOM 961 C C . GLY A 1 121 ? -3.718 6.665 12.259 1.00 88.81 121 GLY A C 1
ATOM 962 O O . GLY A 1 121 ? -3.411 7.343 11.280 1.00 88.81 121 GLY A O 1
ATOM 963 N N . TRP A 1 122 ? -2.849 5.903 12.915 1.00 89.19 122 TRP A N 1
ATOM 964 C CA . TRP A 1 122 ? -1.468 5.671 12.487 1.00 89.19 122 TRP A CA 1
ATOM 965 C C . TRP A 1 122 ? -0.984 4.301 12.961 1.00 89.19 122 TRP A C 1
ATOM 967 O O . TRP A 1 122 ? -1.410 3.811 14.008 1.00 89.19 122 TRP A O 1
ATOM 977 N N . TYR A 1 123 ? -0.089 3.674 12.200 1.00 77.31 123 TYR A N 1
ATOM 978 C CA . TYR A 1 123 ? 0.407 2.334 12.512 1.00 77.31 123 TYR A CA 1
ATOM 979 C C . TYR A 1 123 ? 1.085 2.268 13.879 1.00 77.31 123 TYR A C 1
ATOM 981 O O . TYR A 1 123 ? 1.904 3.119 14.230 1.00 77.31 123 TYR A O 1
ATOM 989 N N . ALA A 1 124 ? 0.738 1.229 14.638 1.00 67.69 124 ALA A N 1
ATOM 990 C CA . ALA A 1 124 ? 1.373 0.917 15.913 1.00 67.69 124 ALA A CA 1
ATOM 991 C C . ALA A 1 124 ? 2.504 -0.110 15.740 1.00 67.69 124 ALA A C 1
ATOM 993 O O . ALA A 1 124 ? 3.496 -0.058 16.460 1.00 67.69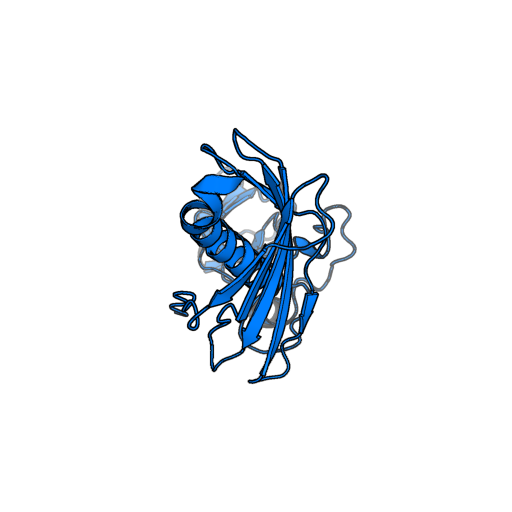 124 ALA A O 1
ATOM 994 N N . ALA A 1 125 ? 2.345 -1.035 14.787 1.00 63.59 125 ALA A N 1
ATOM 995 C CA . ALA A 1 125 ? 3.298 -2.089 14.454 1.00 63.59 125 ALA A CA 1
ATOM 996 C C . ALA A 1 125 ? 3.082 -2.573 13.008 1.00 63.59 125 ALA A C 1
ATOM 998 O O . ALA A 1 125 ? 2.039 -2.300 12.408 1.00 63.59 125 ALA A O 1
ATOM 999 N N . ALA A 1 126 ? 4.054 -3.313 12.465 1.00 61.72 126 ALA A N 1
ATOM 1000 C CA . ALA A 1 126 ? 3.863 -4.060 11.226 1.00 61.72 126 ALA A CA 1
ATOM 1001 C C . ALA A 1 126 ? 2.732 -5.087 11.424 1.00 61.72 126 ALA A C 1
ATOM 1003 O O . ALA A 1 126 ? 2.732 -5.823 12.410 1.00 61.72 126 ALA A O 1
ATOM 1004 N N . GLY A 1 127 ? 1.748 -5.095 10.523 1.00 73.81 127 GLY A N 1
ATOM 1005 C CA . GLY A 1 127 ? 0.672 -6.085 10.542 1.00 73.81 127 GLY A CA 1
ATOM 1006 C C . GLY A 1 127 ? 1.171 -7.491 10.203 1.00 73.81 127 GLY A C 1
ATOM 1007 O O . GLY A 1 127 ? 2.258 -7.665 9.653 1.00 73.81 127 GLY A O 1
ATOM 1008 N N . ASN A 1 128 ? 0.352 -8.497 10.499 1.00 80.00 128 ASN A N 1
ATOM 1009 C CA . ASN A 1 128 ? 0.602 -9.873 10.088 1.00 80.00 128 ASN A CA 1
ATOM 1010 C C . ASN A 1 128 ? -0.152 -10.163 8.793 1.00 80.00 128 ASN A C 1
ATOM 1012 O O . ASN A 1 128 ? -1.347 -9.905 8.683 1.00 80.00 128 ASN A O 1
ATOM 1016 N N . PHE A 1 129 ? 0.529 -10.735 7.809 1.00 79.69 129 PHE A N 1
ATOM 1017 C CA . PHE A 1 129 ? -0.085 -11.107 6.542 1.00 79.69 129 PHE A CA 1
ATOM 1018 C C . PHE A 1 129 ? 0.474 -12.447 6.080 1.00 79.69 129 PHE A C 1
ATOM 1020 O O . PHE A 1 129 ? 1.682 -12.576 5.880 1.00 79.69 129 PHE A O 1
ATOM 1027 N N . ASN A 1 130 ? -0.398 -13.440 5.911 1.00 79.25 130 ASN A N 1
ATOM 1028 C CA . ASN A 1 130 ? -0.004 -14.764 5.452 1.00 79.25 130 ASN A CA 1
ATOM 1029 C C . ASN A 1 130 ? -0.953 -15.264 4.366 1.00 79.25 130 ASN A C 1
ATOM 1031 O O . ASN A 1 130 ? -1.976 -15.876 4.663 1.00 79.25 130 ASN A O 1
ATOM 1035 N N . ASP A 1 131 ? -0.601 -15.018 3.109 1.00 74.62 131 ASP A N 1
ATOM 1036 C CA . ASP A 1 131 ? -1.315 -15.577 1.970 1.00 74.62 131 ASP A CA 1
ATOM 1037 C C . ASP A 1 131 ? -0.758 -16.969 1.646 1.00 74.62 131 ASP A C 1
ATOM 1039 O O . ASP A 1 131 ? 0.410 -17.122 1.318 1.00 74.62 131 ASP A O 1
ATOM 1043 N N . THR A 1 132 ? -1.596 -17.986 1.760 1.00 78.56 132 THR A N 1
ATOM 1044 C CA . THR A 1 132 ? -1.361 -19.388 1.391 1.00 78.56 132 THR A CA 1
ATOM 1045 C C . THR A 1 132 ? -2.551 -19.946 0.603 1.00 78.56 132 THR A C 1
ATOM 1047 O O . THR A 1 132 ? -2.570 -21.129 0.267 1.00 78.56 132 THR A O 1
ATOM 1050 N N . GLY A 1 133 ? -3.540 -19.101 0.278 1.00 73.19 133 GLY A N 1
ATOM 1051 C CA . GLY A 1 133 ? -4.778 -19.481 -0.399 1.00 73.19 133 GLY A CA 1
ATOM 1052 C C . GLY A 1 133 ? -6.050 -18.963 0.289 1.00 73.19 133 GLY A C 1
ATOM 1053 O O . GLY A 1 133 ? -5.997 -18.140 1.201 1.00 73.19 133 GLY A O 1
ATOM 1054 N N . PRO A 1 134 ? -7.238 -19.393 -0.167 1.00 80.38 134 PRO A N 1
ATOM 1055 C CA . PRO A 1 134 ? -8.502 -19.066 0.494 1.00 80.38 134 PRO A CA 1
ATOM 1056 C C . PRO A 1 134 ? -8.481 -19.444 1.983 1.00 80.38 134 PRO A C 1
ATOM 1058 O O . PRO A 1 134 ? -8.007 -20.520 2.337 1.00 80.38 134 PRO A O 1
ATOM 1061 N N . GLY A 1 135 ? -9.003 -18.573 2.849 1.00 82.88 135 GLY A N 1
ATOM 1062 C CA . GLY A 1 135 ? -8.965 -18.759 4.305 1.00 82.88 135 GLY A CA 1
ATOM 1063 C C . GLY A 1 135 ? -7.713 -18.200 4.991 1.00 82.88 135 GLY A C 1
ATOM 1064 O O . GLY A 1 135 ? -7.635 -18.209 6.216 1.00 82.88 135 GLY A O 1
ATOM 1065 N N . SER A 1 136 ? -6.751 -17.683 4.228 1.00 85.50 136 SER A N 1
ATOM 1066 C CA . SER A 1 136 ? -5.569 -17.014 4.765 1.00 85.50 136 SER A CA 1
ATOM 1067 C C . SER A 1 136 ? -5.903 -15.824 5.668 1.00 85.50 136 SER A C 1
ATOM 1069 O O . SER A 1 136 ? -6.733 -15.001 5.275 1.00 85.50 136 SER A O 1
ATOM 1071 N N . PRO A 1 137 ? -5.252 -15.690 6.837 1.00 88.88 137 PRO A N 1
ATOM 1072 C CA . PRO A 1 137 ? -5.479 -14.575 7.742 1.00 88.88 137 PRO A CA 1
ATOM 1073 C C . PRO A 1 137 ? -4.599 -13.363 7.405 1.00 88.88 137 PRO A C 1
ATOM 1075 O O . PRO A 1 137 ? -3.444 -13.488 6.983 1.00 88.88 137 PRO A O 1
ATOM 1078 N N . ALA A 1 138 ? -5.147 -12.181 7.658 1.00 88.06 138 ALA A N 1
ATOM 1079 C CA . ALA A 1 138 ? -4.419 -10.925 7.723 1.00 88.06 138 ALA A CA 1
ATOM 1080 C C . ALA A 1 138 ? -4.867 -10.135 8.955 1.00 88.06 138 ALA A C 1
ATOM 1082 O O . ALA A 1 138 ? -6.038 -10.154 9.330 1.00 88.06 138 ALA A O 1
ATOM 1083 N N . GLU A 1 139 ? -3.930 -9.430 9.570 1.00 89.81 139 GLU A N 1
ATOM 1084 C CA . GLU A 1 139 ? -4.158 -8.629 10.760 1.00 89.81 139 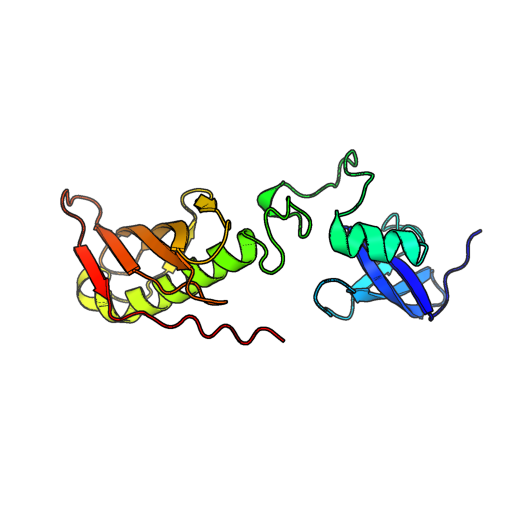GLU A CA 1
ATOM 1085 C C . GLU A 1 139 ? -3.388 -7.316 10.672 1.00 89.81 139 GLU A C 1
ATOM 1087 O O . GLU A 1 139 ? -2.203 -7.296 10.335 1.00 89.81 139 GLU A O 1
ATOM 1092 N N . VAL A 1 140 ? -4.039 -6.216 11.040 1.00 88.94 140 VAL A N 1
ATOM 1093 C CA . VAL A 1 140 ? -3.381 -4.919 11.206 1.00 88.94 140 VAL A CA 1
ATOM 1094 C C . VAL A 1 140 ? -3.718 -4.323 12.566 1.00 88.94 140 VAL A C 1
ATOM 1096 O O . VAL A 1 140 ? -4.848 -4.427 13.044 1.00 88.94 140 VAL A O 1
ATOM 1099 N N . SER A 1 141 ? -2.722 -3.691 13.187 1.00 90.12 141 SER A N 1
ATOM 1100 C CA . SER A 1 141 ? -2.875 -2.969 14.449 1.00 90.12 141 SER A CA 1
ATOM 1101 C C . SER A 1 141 ? -2.410 -1.523 14.306 1.00 90.12 141 SER A C 1
ATOM 1103 O O . SER A 1 141 ? -1.308 -1.243 13.826 1.00 90.12 141 SER A O 1
ATOM 1105 N N . TYR A 1 142 ? -3.245 -0.587 14.743 1.00 90.88 142 TYR A N 1
ATOM 1106 C CA . TYR A 1 142 ? -2.979 0.845 14.649 1.00 90.88 142 TYR A CA 1
ATOM 1107 C C . TYR A 1 142 ? -3.520 1.596 15.863 1.00 90.88 142 TYR A C 1
ATOM 1109 O O . TYR A 1 142 ? -4.397 1.120 16.576 1.00 90.88 142 TYR A O 1
ATOM 1117 N N . GLN A 1 143 ? -2.969 2.775 16.121 1.00 93.19 143 GLN A N 1
ATOM 1118 C CA . GLN A 1 143 ? -3.500 3.705 17.110 1.00 93.19 143 GLN A CA 1
ATOM 1119 C C . GLN A 1 143 ? -4.523 4.622 16.453 1.00 93.19 143 GLN A C 1
ATOM 1121 O O . GLN A 1 143 ? -4.417 4.931 15.264 1.00 93.19 143 GLN A O 1
ATOM 1126 N N . VAL A 1 144 ? -5.493 5.080 17.238 1.00 94.44 144 VAL A N 1
ATOM 1127 C CA . VAL A 1 144 ? -6.493 6.060 16.823 1.00 94.44 144 VAL A CA 1
ATOM 1128 C C . VAL A 1 144 ? -6.648 7.165 17.845 1.00 94.44 144 VAL A C 1
ATOM 1130 O O . VAL A 1 144 ? -6.513 6.968 19.053 1.00 94.44 144 VAL A O 1
ATOM 1133 N N . ARG A 1 145 ? -7.001 8.345 17.346 1.00 95.50 145 ARG A N 1
ATOM 1134 C CA . ARG A 1 145 ? -7.359 9.495 18.167 1.00 95.50 145 ARG A CA 1
ATOM 1135 C C . ARG A 1 145 ? -8.492 10.258 17.510 1.00 95.50 145 ARG A C 1
ATOM 1137 O O . ARG A 1 145 ? -8.389 10.635 16.345 1.00 95.50 145 ARG A O 1
ATOM 1144 N N . GLY A 1 146 ? -9.548 10.501 18.270 1.00 94.69 146 GLY A N 1
ATOM 1145 C CA . GLY A 1 146 ? -10.572 11.482 17.939 1.00 94.69 146 GLY A CA 1
ATOM 1146 C C . GLY A 1 146 ? -10.574 12.635 18.941 1.00 94.69 146 GLY A C 1
ATOM 1147 O O . GLY A 1 146 ? -9.692 12.751 19.796 1.00 94.69 146 GLY A O 1
ATOM 1148 N N . SER A 1 147 ? -11.556 13.525 18.820 1.00 94.94 147 SER A N 1
ATOM 1149 C CA . SER A 1 147 ? -11.686 14.699 19.686 1.00 94.94 147 SER A CA 1
ATOM 1150 C C . SER A 1 147 ? -12.064 14.373 21.134 1.00 94.94 147 SER A C 1
ATOM 1152 O O . SER A 1 147 ? -11.828 15.203 22.006 1.00 94.94 147 SER A O 1
ATOM 1154 N N . ALA A 1 148 ? -12.674 13.210 21.386 1.00 93.94 148 ALA A N 1
ATOM 1155 C CA . ALA A 1 148 ? -13.168 12.810 22.705 1.00 93.94 148 ALA A CA 1
ATOM 1156 C C . ALA A 1 148 ? -12.293 11.748 23.388 1.00 93.94 148 ALA A C 1
ATOM 1158 O O . ALA A 1 148 ? -12.216 11.731 24.614 1.00 93.94 148 ALA A O 1
ATOM 1159 N N . ALA A 1 149 ? -11.642 10.870 22.618 1.00 94.81 149 ALA A N 1
ATOM 1160 C CA . ALA A 1 149 ? -10.839 9.774 23.157 1.00 94.81 149 ALA A CA 1
ATOM 1161 C C . ALA A 1 149 ? -9.759 9.283 22.177 1.00 94.81 149 ALA A C 1
ATOM 1163 O O . ALA A 1 149 ? -9.800 9.555 20.972 1.00 94.81 149 ALA A O 1
ATOM 1164 N N . SER A 1 150 ? -8.819 8.512 22.716 1.00 95.31 150 SER A N 1
ATOM 1165 C CA . SER A 1 150 ? -7.778 7.760 22.008 1.00 95.31 150 SER A CA 1
ATOM 1166 C C . SER A 1 150 ? -7.866 6.274 22.347 1.00 95.31 150 SER A C 1
ATOM 1168 O O . SER A 1 150 ? -8.497 5.876 23.330 1.00 95.31 150 SER A O 1
ATOM 1170 N N . GLY A 1 151 ? -7.260 5.441 21.509 1.00 94.25 151 GLY A N 1
ATOM 1171 C CA . GLY A 1 151 ? -7.240 4.003 21.717 1.00 94.25 151 GLY A CA 1
ATOM 1172 C C . GLY A 1 151 ? -6.401 3.263 20.689 1.00 94.25 151 GLY A C 1
ATOM 1173 O O . GLY A 1 151 ? -5.886 3.851 19.738 1.00 94.25 151 GLY A O 1
ATOM 1174 N N . SER A 1 152 ? -6.318 1.952 20.866 1.00 93.44 152 SER A N 1
ATOM 1175 C CA . SER A 1 152 ? -5.735 1.036 19.896 1.00 93.44 152 SER A CA 1
ATOM 1176 C C . SER A 1 152 ? -6.828 0.291 19.141 1.00 93.44 152 SER A C 1
ATOM 1178 O O . SER A 1 152 ? -7.915 0.034 19.661 1.00 93.44 152 SER A O 1
ATOM 1180 N N . VAL A 1 153 ? -6.538 -0.048 17.892 1.00 93.19 153 VAL A N 1
ATOM 1181 C CA . VAL A 1 153 ? -7.414 -0.830 17.030 1.00 93.19 153 VAL A CA 1
ATOM 1182 C C . VAL A 1 153 ? -6.656 -2.038 16.518 1.00 93.19 153 VAL A C 1
ATOM 1184 O O . VAL A 1 153 ? -5.540 -1.901 16.019 1.00 93.19 153 VAL A O 1
ATOM 1187 N N . ARG A 1 154 ? -7.289 -3.206 16.612 1.00 92.38 154 ARG A N 1
ATOM 1188 C CA . ARG A 1 154 ? -6.856 -4.448 15.971 1.00 92.38 154 ARG A CA 1
ATOM 1189 C C . ARG A 1 154 ? -7.926 -4.887 14.984 1.00 92.38 154 ARG A C 1
ATOM 1191 O O . ARG A 1 154 ? -9.109 -4.881 15.314 1.00 92.38 154 ARG A O 1
ATOM 1198 N N . VAL A 1 155 ? -7.514 -5.237 13.776 1.00 91.62 155 VAL A N 1
ATOM 1199 C CA . VAL A 1 155 ? -8.410 -5.621 12.683 1.00 91.62 155 VAL A CA 1
ATOM 1200 C C . VAL A 1 155 ? -7.985 -6.971 12.166 1.00 91.62 155 VAL A C 1
ATOM 1202 O O . VAL A 1 155 ? -6.805 -7.159 11.878 1.00 91.62 155 VAL A O 1
ATOM 1205 N N . GLU A 1 156 ? -8.944 -7.871 12.003 1.00 91.94 156 GLU A N 1
ATOM 1206 C CA . GLU A 1 156 ? -8.717 -9.201 11.451 1.00 91.94 156 GLU A CA 1
ATOM 1207 C C . GLU A 1 156 ? -9.490 -9.348 10.139 1.00 91.94 156 GLU A C 1
ATOM 1209 O O . GLU A 1 156 ? -10.648 -8.939 10.019 1.00 91.94 156 GLU A O 1
ATOM 1214 N N . ALA A 1 157 ? -8.846 -9.935 9.136 1.00 90.12 157 ALA A N 1
ATOM 1215 C CA . ALA A 1 157 ? -9.421 -10.219 7.833 1.00 90.12 157 ALA A CA 1
ATOM 1216 C C . ALA A 1 157 ? -9.041 -11.623 7.367 1.00 90.12 157 ALA A C 1
ATOM 1218 O O . ALA A 1 157 ? -7.993 -12.158 7.728 1.00 90.12 157 ALA A O 1
ATOM 1219 N N . VAL A 1 158 ? -9.897 -12.214 6.536 1.00 88.69 158 VAL A N 1
ATOM 1220 C CA . VAL A 1 158 ? -9.706 -13.569 6.005 1.00 88.69 158 VAL A CA 1
ATOM 1221 C C . VAL A 1 158 ? -9.887 -13.545 4.497 1.00 88.69 158 VAL A C 1
ATOM 1223 O O . VAL A 1 158 ? -10.838 -12.950 3.998 1.00 88.69 158 VAL A O 1
ATOM 1226 N N . LYS A 1 159 ? -8.979 -14.185 3.757 1.00 85.12 159 LYS A N 1
ATOM 1227 C CA . LYS A 1 159 ? -8.996 -14.200 2.293 1.00 85.12 159 LYS A CA 1
ATOM 1228 C C . LYS A 1 159 ? -10.197 -14.967 1.741 1.00 85.12 159 LYS A C 1
ATOM 1230 O O . LYS A 1 159 ? -10.364 -16.160 1.995 1.00 85.12 159 LYS A O 1
ATOM 1235 N N . GLU A 1 160 ? -10.958 -14.310 0.872 1.00 82.62 160 GLU A N 1
ATOM 1236 C CA . GLU A 1 160 ? -12.069 -14.879 0.108 1.00 82.62 160 GLU A CA 1
ATOM 1237 C C . GLU A 1 160 ? -11.882 -14.591 -1.387 1.00 82.62 160 GLU A C 1
ATOM 1239 O O . GLU A 1 160 ? -12.113 -13.483 -1.880 1.00 82.62 160 GLU A O 1
ATOM 1244 N N . GLY A 1 161 ? -11.424 -15.598 -2.135 1.00 77.06 161 GLY A N 1
ATOM 1245 C CA . GLY A 1 161 ? -11.049 -15.430 -3.539 1.00 77.06 161 GLY A CA 1
ATOM 1246 C C . GLY A 1 161 ? -9.875 -14.458 -3.688 1.00 77.06 161 GLY A C 1
ATOM 1247 O O . GLY A 1 161 ? -8.751 -14.779 -3.309 1.00 77.06 161 GLY A O 1
ATOM 1248 N N . ARG A 1 162 ? -10.140 -13.273 -4.252 1.00 71.75 162 ARG A N 1
ATOM 1249 C CA . ARG A 1 162 ? -9.162 -12.175 -4.402 1.00 71.75 162 ARG A CA 1
ATOM 1250 C C . ARG A 1 162 ? -9.333 -11.057 -3.369 1.00 71.75 162 ARG A C 1
ATOM 1252 O O . ARG A 1 162 ? -8.620 -10.062 -3.436 1.00 71.75 162 ARG A O 1
ATOM 1259 N N . LEU A 1 163 ? -10.301 -11.181 -2.465 1.00 75.81 163 LEU A N 1
ATOM 1260 C CA . LEU A 1 163 ? -10.654 -10.142 -1.504 1.00 75.81 163 LEU A CA 1
ATOM 1261 C C . LEU A 1 163 ? -10.200 -10.526 -0.096 1.00 75.81 163 LEU A C 1
ATOM 1263 O O . LEU A 1 163 ? -10.065 -11.706 0.218 1.00 75.81 163 LEU A O 1
ATOM 1267 N N . TRP A 1 164 ? -10.029 -9.513 0.749 1.00 83.25 164 TRP A N 1
ATOM 1268 C CA . TRP A 1 164 ? -9.708 -9.647 2.170 1.00 83.25 164 TRP A CA 1
ATOM 1269 C C . TRP A 1 164 ? -10.811 -8.988 3.008 1.00 83.25 164 TRP A C 1
ATOM 1271 O O . TRP A 1 164 ? -10.618 -7.883 3.515 1.00 83.25 164 TRP A O 1
ATOM 1281 N N . PRO A 1 165 ? -12.014 -9.586 3.079 1.00 86.19 165 PRO A N 1
ATOM 1282 C CA . PRO A 1 165 ? -13.083 -9.070 3.923 1.00 86.19 165 PRO A CA 1
ATOM 1283 C C . PRO A 1 165 ? -12.654 -9.010 5.391 1.00 86.19 165 PRO A C 1
ATOM 1285 O O . PRO A 1 165 ? -12.157 -9.995 5.950 1.00 86.19 165 PRO A O 1
ATOM 1288 N N . ILE A 1 166 ? -12.903 -7.853 6.006 1.00 89.44 166 ILE A N 1
ATOM 1289 C CA . ILE A 1 166 ? -12.740 -7.644 7.445 1.00 89.44 166 ILE A CA 1
ATOM 1290 C C . ILE A 1 166 ? -13.749 -8.537 8.170 1.00 89.44 166 ILE A C 1
ATOM 1292 O O . ILE A 1 166 ? -14.943 -8.484 7.874 1.00 89.44 166 ILE A O 1
ATOM 1296 N N . GLN A 1 167 ? -13.246 -9.350 9.095 1.00 90.50 167 GLN A N 1
ATOM 1297 C CA . GLN A 1 167 ? -14.039 -10.205 9.974 1.00 90.50 167 GLN A CA 1
ATOM 1298 C C . GLN A 1 167 ? -14.390 -9.465 11.266 1.00 90.50 167 GLN A C 1
ATOM 1300 O O . GLN A 1 167 ? -15.542 -9.477 11.697 1.00 90.50 167 GLN A O 1
ATOM 1305 N N . SER A 1 168 ? -13.410 -8.775 11.853 1.00 90.75 168 SER A N 1
ATOM 1306 C CA . SER A 1 168 ? -13.580 -8.077 13.124 1.00 90.75 168 SER A CA 1
ATOM 1307 C C . SER A 1 168 ? -12.730 -6.810 13.213 1.00 90.75 168 SER A C 1
ATOM 1309 O O . SER A 1 168 ? -11.653 -6.695 12.621 1.00 90.75 168 SER A O 1
ATOM 1311 N N . ILE A 1 169 ? -13.238 -5.837 13.970 1.00 92.06 169 ILE A N 1
ATOM 1312 C CA . ILE A 1 169 ? -12.518 -4.636 14.397 1.00 92.06 169 ILE A CA 1
ATOM 1313 C C . ILE A 1 169 ? -12.662 -4.535 15.915 1.00 92.06 169 ILE A C 1
ATOM 1315 O O . ILE A 1 169 ? -13.766 -4.392 16.435 1.00 92.06 169 ILE A O 1
ATOM 1319 N N . HIS A 1 170 ? -11.544 -4.573 16.628 1.00 92.62 170 HIS A N 1
ATOM 1320 C CA . HIS A 1 170 ? -11.478 -4.439 18.078 1.00 92.62 170 HIS A CA 1
ATOM 1321 C C . HIS A 1 170 ? -10.907 -3.066 18.422 1.00 92.62 170 HIS A C 1
ATOM 1323 O O . HIS A 1 170 ? -9.728 -2.820 18.181 1.00 92.62 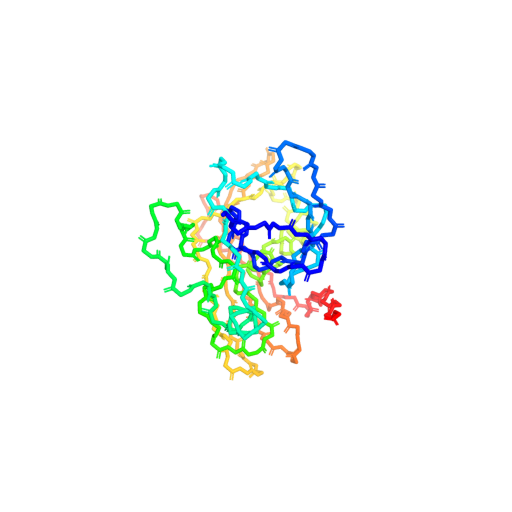170 HIS A O 1
ATOM 1329 N N . LEU A 1 171 ? -11.728 -2.176 18.981 1.00 93.75 171 LEU A N 1
ATOM 1330 C CA . LEU A 1 171 ? -11.305 -0.862 19.471 1.00 93.75 171 LEU A CA 1
ATOM 1331 C C . LEU A 1 171 ? -11.151 -0.895 20.994 1.00 93.75 171 LEU A C 1
ATOM 1333 O O . LEU A 1 171 ? -12.143 -0.965 21.718 1.00 93.75 171 LEU A O 1
ATOM 1337 N N . THR A 1 172 ? -9.928 -0.750 21.489 1.00 94.75 172 THR A N 1
ATOM 1338 C CA . THR A 1 172 ? -9.644 -0.603 22.920 1.00 94.75 172 THR A CA 1
ATOM 1339 C C . THR A 1 172 ? -9.368 0.860 23.226 1.00 94.75 172 THR A C 1
ATOM 1341 O O . THR A 1 172 ? -8.336 1.401 22.837 1.00 94.75 172 THR A O 1
ATOM 1344 N N . LEU A 1 173 ? -10.296 1.519 23.919 1.00 94.56 173 LEU A N 1
ATOM 1345 C CA . LEU A 1 173 ? -10.105 2.901 24.362 1.00 94.56 173 LEU A CA 1
ATOM 1346 C C . LEU A 1 173 ? -9.112 2.959 25.525 1.00 94.56 173 LEU A C 1
ATOM 1348 O O . LEU A 1 173 ? -9.123 2.095 26.403 1.00 94.56 173 LEU A O 1
ATOM 1352 N N . GLU A 1 174 ? -8.296 4.008 25.569 1.00 92.50 174 GLU A N 1
ATOM 1353 C CA . GLU A 1 174 ? -7.400 4.253 26.698 1.00 92.50 174 GLU A CA 1
ATOM 1354 C C . GLU A 1 174 ? -8.192 4.334 28.013 1.00 92.50 174 GLU A C 1
ATOM 1356 O O . GLU A 1 174 ? -9.229 4.993 28.108 1.00 92.50 174 GLU A O 1
ATOM 1361 N N . GLY A 1 175 ? -7.716 3.622 29.036 1.00 87.38 175 GLY A N 1
ATOM 1362 C CA . GLY A 1 175 ? -8.394 3.531 30.331 1.00 87.38 175 GLY A CA 1
ATOM 1363 C C . GLY A 1 175 ? -9.577 2.556 30.378 1.00 87.38 175 GLY A C 1
ATOM 1364 O O . GLY A 1 175 ? -10.230 2.464 31.417 1.00 87.38 175 GLY A O 1
ATOM 1365 N N . ARG A 1 176 ? -9.858 1.806 29.302 1.00 87.62 176 ARG A N 1
ATOM 1366 C CA . ARG A 1 176 ? -10.816 0.690 29.312 1.00 87.62 176 ARG A CA 1
ATOM 1367 C C . ARG A 1 176 ? -10.097 -0.642 29.126 1.00 87.62 176 ARG A C 1
ATOM 1369 O O . ARG A 1 176 ? -9.213 -0.762 28.287 1.00 87.62 176 ARG A O 1
ATOM 1376 N N . ASN A 1 177 ? -10.521 -1.648 29.891 1.00 80.56 177 ASN A N 1
ATOM 1377 C CA . ASN A 1 177 ? -9.971 -3.003 29.796 1.00 80.56 177 ASN A CA 1
ATOM 1378 C C . ASN A 1 177 ? -10.677 -3.860 28.738 1.00 80.56 177 ASN A C 1
ATOM 1380 O O . ASN A 1 177 ? -10.090 -4.817 28.245 1.00 80.56 177 ASN A O 1
ATOM 1384 N N . GLU A 1 178 ? -11.921 -3.527 28.386 1.00 85.88 178 GLU A N 1
ATOM 1385 C CA . GLU A 1 178 ? -12.704 -4.296 27.421 1.00 85.88 178 GLU A CA 1
ATOM 1386 C C . GLU A 1 178 ? -12.749 -3.590 26.060 1.00 85.88 178 GLU A C 1
ATOM 1388 O O . GLU A 1 178 ? -13.121 -2.409 25.995 1.00 85.88 178 GLU A O 1
ATOM 1393 N N . PRO A 1 179 ? -12.377 -4.289 24.970 1.00 86.31 179 PRO A N 1
ATOM 1394 C CA . PRO A 1 179 ? -12.486 -3.744 23.631 1.00 86.31 179 PRO A CA 1
ATOM 1395 C C . PRO A 1 179 ? -13.952 -3.641 23.211 1.00 86.31 179 PRO A C 1
ATOM 1397 O O . PRO A 1 179 ? -14.758 -4.544 23.431 1.00 86.31 179 PRO A O 1
ATOM 1400 N N . LEU A 1 180 ? -14.279 -2.558 22.517 1.00 86.50 180 LEU A N 1
ATOM 1401 C CA . LEU A 1 180 ? -15.475 -2.484 21.696 1.00 86.50 180 LEU A CA 1
ATOM 1402 C C . LEU A 1 180 ? -15.230 -3.346 20.464 1.00 86.50 180 LEU A C 1
ATOM 1404 O O . LEU A 1 180 ? -14.446 -2.981 19.585 1.00 86.50 180 LEU A O 1
ATOM 1408 N N . VAL A 1 181 ? -15.868 -4.510 20.441 1.00 85.44 181 VAL A N 1
ATOM 1409 C CA . VAL A 1 181 ? -15.767 -5.444 19.326 1.00 85.44 181 VAL A CA 1
ATOM 1410 C C . VAL A 1 181 ? -16.872 -5.141 18.336 1.00 85.44 181 VAL A C 1
ATOM 1412 O O . VAL A 1 181 ? -18.055 -5.121 18.675 1.00 85.44 181 VAL A O 1
ATOM 1415 N N . PHE A 1 182 ? -16.464 -4.903 17.102 1.00 80.56 182 PHE A N 1
ATOM 1416 C CA . PHE A 1 182 ? -17.352 -4.892 15.967 1.00 80.56 182 PHE A CA 1
ATOM 1417 C C . PHE A 1 182 ? -17.094 -6.147 15.137 1.00 80.56 182 PHE A C 1
ATOM 1419 O O . PHE A 1 182 ? -16.047 -6.278 14.504 1.00 80.56 182 PHE A O 1
ATOM 1426 N N . GLU A 1 183 ? -18.065 -7.053 15.147 1.00 77.62 183 GLU A N 1
ATOM 1427 C CA . GLU A 1 183 ? -18.146 -8.188 14.232 1.00 77.62 183 GLU A CA 1
ATOM 1428 C C . GLU A 1 183 ? -19.109 -7.786 13.113 1.00 77.62 183 GLU A C 1
ATOM 1430 O O . GLU A 1 183 ? -20.276 -7.478 13.363 1.00 77.62 183 GLU A O 1
ATOM 1435 N N . GLY A 1 184 ? -18.604 -7.671 11.888 1.00 58.28 184 GLY A N 1
ATOM 1436 C CA . GLY A 1 184 ? -19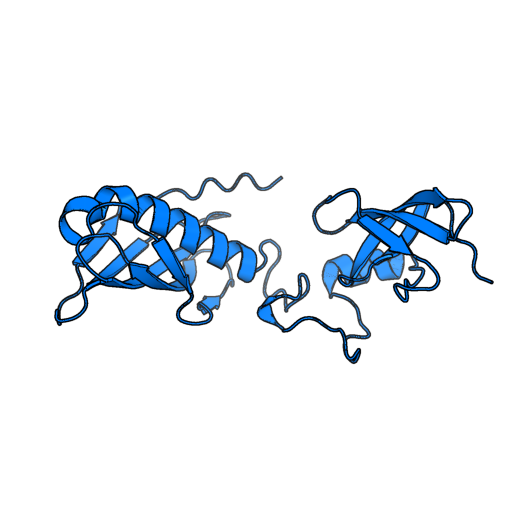.363 -7.108 10.773 1.00 58.28 184 GLY A CA 1
ATOM 1437 C C . GLY A 1 184 ? -19.807 -8.138 9.749 1.00 58.28 184 GLY A C 1
ATOM 1438 O O . GLY A 1 184 ? -19.073 -9.075 9.443 1.00 58.28 184 GLY A O 1
ATOM 1439 N N . GLU A 1 185 ? -20.960 -7.889 9.115 1.00 56.38 185 GLU A N 1
ATOM 1440 C CA . GLU A 1 185 ? -21.217 -8.372 7.755 1.00 56.38 185 GLU A CA 1
ATOM 1441 C C . GLU A 1 185 ? -20.009 -8.018 6.883 1.00 56.38 185 GLU A C 1
ATOM 1443 O O . GLU A 1 185 ? -19.605 -6.856 6.845 1.00 56.38 185 GLU A O 1
ATOM 1448 N N . LYS A 1 186 ? -19.429 -9.023 6.214 1.00 55.88 186 LYS A N 1
ATOM 1449 C CA . LYS A 1 186 ? -18.220 -8.928 5.381 1.00 55.88 186 LYS A CA 1
ATOM 1450 C C . LYS A 1 186 ? -18.116 -7.571 4.681 1.00 55.88 186 LYS A C 1
ATOM 1452 O O . LYS A 1 186 ? -18.736 -7.359 3.633 1.00 55.88 186 LYS A O 1
ATOM 1457 N N . VAL A 1 187 ? -17.305 -6.662 5.224 1.00 54.81 187 VAL A N 1
ATOM 1458 C CA . VAL A 1 187 ? -17.020 -5.387 4.564 1.00 54.81 187 VAL A CA 1
ATOM 1459 C C . VAL A 1 187 ? -16.206 -5.741 3.327 1.00 54.81 187 VAL A C 1
ATOM 1461 O O . VAL A 1 187 ? -15.030 -6.096 3.420 1.00 54.81 187 VAL A O 1
ATOM 1464 N N . ARG A 1 188 ? -16.855 -5.747 2.157 1.00 50.94 188 ARG A N 1
ATOM 1465 C CA . ARG A 1 188 ? -16.185 -6.040 0.889 1.00 50.94 188 ARG A CA 1
ATOM 1466 C C . ARG A 1 188 ? -15.186 -4.921 0.631 1.00 50.94 188 ARG A C 1
ATOM 1468 O O . ARG A 1 188 ? -15.577 -3.833 0.217 1.00 50.94 188 ARG A O 1
ATOM 1475 N N . GLY A 1 189 ? -13.901 -5.198 0.834 1.00 42.81 189 GLY A N 1
ATOM 1476 C CA . GLY A 1 189 ? -12.854 -4.392 0.223 1.00 42.81 189 GLY A CA 1
ATOM 1477 C C . GLY A 1 189 ? -13.120 -4.354 -1.281 1.00 42.81 189 GLY A C 1
ATOM 1478 O O . GLY A 1 189 ? -13.175 -5.402 -1.926 1.00 42.81 189 GLY A O 1
ATOM 1479 N N . CYS A 1 190 ? -13.366 -3.173 -1.844 1.00 37.22 190 CYS A N 1
ATOM 1480 C CA . CYS A 1 190 ? -13.509 -2.998 -3.287 1.00 37.22 190 CYS A CA 1
ATOM 1481 C C . CYS A 1 190 ? -12.140 -3.185 -3.955 1.00 37.22 190 CYS A C 1
ATOM 1483 O O . CYS A 1 190 ? -11.474 -2.223 -4.316 1.00 37.22 190 CYS A O 1
ATOM 1485 N N . GLY A 1 191 ? -11.711 -4.435 -4.125 1.00 37.97 191 GLY A N 1
ATOM 1486 C CA . GLY A 1 191 ? -10.546 -4.787 -4.924 1.00 37.97 191 GLY A CA 1
ATOM 1487 C C . GLY A 1 191 ? -10.952 -5.023 -6.375 1.00 37.97 191 GLY A C 1
ATOM 1488 O O . GLY A 1 191 ? -11.232 -6.158 -6.758 1.00 37.97 191 GLY A O 1
ATOM 1489 N N . ARG A 1 192 ? -10.979 -3.976 -7.209 1.00 28.53 192 ARG A N 1
ATOM 1490 C CA . ARG A 1 192 ? -10.795 -4.180 -8.654 1.00 28.53 192 ARG A CA 1
ATOM 1491 C C . ARG A 1 192 ? -9.313 -4.478 -8.872 1.00 28.53 192 ARG A C 1
ATOM 1493 O O . ARG A 1 192 ? -8.506 -3.560 -8.917 1.00 28.53 192 ARG A O 1
ATOM 1500 N N . ALA A 1 193 ? -8.971 -5.757 -8.988 1.00 29.56 193 ALA A N 1
ATOM 1501 C CA . ALA A 1 193 ? -7.713 -6.162 -9.600 1.00 29.56 193 ALA A CA 1
ATOM 1502 C C . ALA A 1 193 ? -7.882 -6.042 -11.122 1.00 29.56 193 ALA A C 1
ATOM 1504 O O . ALA A 1 193 ? -8.635 -6.822 -11.715 1.00 29.56 193 ALA A O 1
ATOM 1505 N N . GLY A 1 194 ? -7.262 -5.013 -11.703 1.00 31.03 194 GLY A N 1
ATOM 1506 C CA . GLY A 1 194 ? -6.873 -5.019 -13.115 1.00 31.03 194 GLY A CA 1
ATOM 1507 C C . GLY A 1 194 ? -5.717 -5.980 -13.349 1.00 31.03 194 GLY A C 1
ATOM 1508 O O . GLY A 1 194 ? -4.994 -6.270 -12.368 1.00 31.03 194 GLY A O 1
#

Foldseek 3Di:
DPDDDQQWWKQFLLRFTWGFHDADPQQWTFTAGPQPRDDRRIDGVPPGVMDTDDPVRNVVCSQANDPPCVDPSRDDLLSRPRNDDPDPDDDLNVQQVLQVVLVQVVCQPPCCVPQPPPKDKDFPDRWDFDDPDFFGKTKGKIKIHHPHFIWIKIWIFTDDPNWTFTQWIWTDTPPDPGTPIDGDDGPTSPDPDD

pLDDT: mean 80.55, std 15.58, range [28.53, 97.69]

Radius of gyration: 20.91 Å; chains: 1; bounding box: 50×36×56 Å